Protein AF-A0A7W7CFW8-F1 (afdb_monomer_lite)

Radius of gyration: 29.69 Å; chains: 1; bounding box: 77×36×100 Å

pLDDT: mean 86.63, std 11.28, range [31.75, 98.56]

InterPro domains:
  IPR028946 Bacterial toxin 44 [PF15607] (243-335)
  IPR036689 ESAT-6-like superfamily [SSF140453] (30-119)

Structure (mmCIF, N/CA/C/O backbone):
data_AF-A0A7W7CFW8-F1
#
_entry.id   AF-A0A7W7CFW8-F1
#
loop_
_atom_site.group_PDB
_atom_site.id
_atom_site.type_symbol
_atom_site.label_atom_id
_atom_site.label_alt_id
_atom_site.label_comp_id
_atom_site.label_asym_id
_atom_site.label_entity_id
_atom_site.label_seq_id
_atom_site.pdbx_PDB_ins_code
_atom_site.Cartn_x
_atom_site.Cartn_y
_atom_site.Cartn_z
_atom_site.occupancy
_atom_site.B_iso_or_equiv
_atom_site.auth_seq_id
_atom_site.auth_comp_id
_atom_site.auth_asym_id
_atom_site.auth_atom_id
_atom_site.pdbx_PDB_model_num
ATOM 1 N N . MET A 1 1 ? -17.721 -0.263 -41.343 1.00 34.19 1 MET A N 1
ATOM 2 C CA . MET A 1 1 ? -17.915 -0.588 -39.915 1.00 34.19 1 MET A CA 1
ATOM 3 C C . MET A 1 1 ? -16.966 -1.719 -39.559 1.00 34.19 1 MET A C 1
ATOM 5 O O . MET A 1 1 ? -17.325 -2.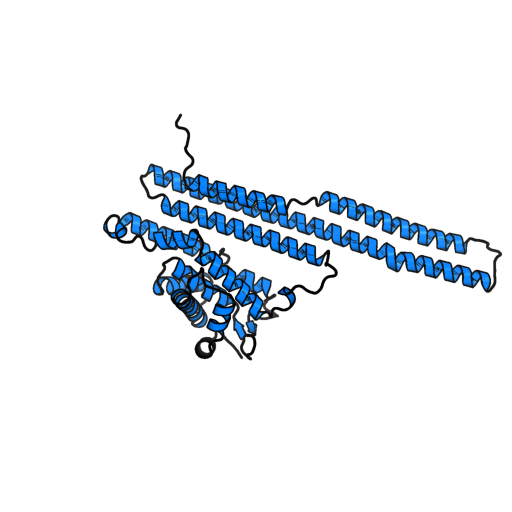880 -39.674 1.00 34.19 1 MET A O 1
ATOM 9 N N . THR A 1 2 ? -15.722 -1.386 -39.234 1.00 31.75 2 THR A N 1
ATOM 10 C CA . THR A 1 2 ? -14.739 -2.338 -38.714 1.00 31.75 2 THR A CA 1
ATOM 11 C C . THR A 1 2 ? -14.944 -2.405 -37.211 1.00 31.75 2 THR A C 1
ATOM 13 O O . THR A 1 2 ? -14.739 -1.421 -36.505 1.00 31.75 2 THR A O 1
ATOM 16 N N . THR A 1 3 ? -15.420 -3.544 -36.728 1.00 35.69 3 THR A N 1
ATOM 17 C CA . THR A 1 3 ? -15.431 -3.899 -35.312 1.00 35.69 3 THR A CA 1
ATOM 18 C C . THR A 1 3 ? -14.016 -3.695 -34.769 1.00 35.69 3 THR A C 1
ATOM 20 O O . THR A 1 3 ? -13.088 -4.384 -35.190 1.00 35.69 3 THR A O 1
ATOM 23 N N . GLN A 1 4 ? -13.833 -2.707 -33.887 1.00 43.72 4 GLN A N 1
ATOM 24 C CA . GLN A 1 4 ? -12.607 -2.527 -33.113 1.00 43.72 4 GLN A CA 1
ATOM 25 C C . GLN A 1 4 ? -12.382 -3.808 -32.303 1.00 43.72 4 GLN A C 1
ATOM 27 O O . GLN A 1 4 ? -12.955 -3.989 -31.231 1.00 43.72 4 GLN A O 1
ATOM 32 N N . LEU A 1 5 ? -11.560 -4.720 -32.818 1.00 47.62 5 LEU A N 1
ATOM 33 C CA . LEU A 1 5 ? -10.843 -5.654 -31.963 1.00 47.62 5 LEU A CA 1
ATOM 34 C C . LEU A 1 5 ? -10.068 -4.784 -30.968 1.00 47.62 5 LEU A C 1
ATOM 36 O O . LEU A 1 5 ? -9.236 -3.972 -31.377 1.00 47.62 5 LEU A O 1
ATOM 40 N N . GLY A 1 6 ? -10.426 -4.868 -29.684 1.00 62.25 6 GLY A N 1
ATOM 41 C CA . GLY A 1 6 ? -9.795 -4.072 -28.634 1.00 62.25 6 GLY A CA 1
ATOM 42 C C . GLY A 1 6 ? -8.281 -4.253 -28.691 1.00 62.25 6 GLY A C 1
ATOM 43 O O . GLY A 1 6 ? -7.794 -5.378 -28.813 1.00 62.25 6 GLY A O 1
ATOM 44 N N . SER A 1 7 ? -7.531 -3.148 -28.650 1.00 82.81 7 SER A N 1
ATOM 45 C CA . SER A 1 7 ? -6.070 -3.223 -28.684 1.00 82.81 7 SER A CA 1
ATOM 46 C C . SER A 1 7 ? -5.556 -4.052 -27.494 1.00 82.81 7 SER A C 1
ATOM 48 O O . SER A 1 7 ? -6.212 -4.089 -26.447 1.00 82.81 7 SER A O 1
ATOM 50 N N . PRO A 1 8 ? -4.367 -4.677 -27.586 1.00 88.94 8 PRO A N 1
ATOM 51 C CA . PRO A 1 8 ? -3.760 -5.372 -26.448 1.00 88.94 8 PRO A CA 1
ATOM 52 C C . PRO A 1 8 ? -3.699 -4.511 -25.172 1.00 88.94 8 PRO A C 1
ATOM 54 O O . PRO A 1 8 ? -3.888 -5.013 -24.067 1.00 88.94 8 PRO A O 1
ATOM 57 N N . VAL A 1 9 ? -3.505 -3.196 -25.325 1.00 90.38 9 VAL A N 1
ATOM 58 C CA . VAL A 1 9 ? -3.541 -2.214 -24.229 1.00 90.38 9 VAL A CA 1
ATOM 59 C C . VAL A 1 9 ? -4.926 -2.149 -23.578 1.00 90.38 9 VAL A C 1
ATOM 61 O O . VAL A 1 9 ? -5.028 -2.195 -22.354 1.00 90.38 9 VAL A O 1
ATOM 64 N N . SER A 1 10 ? -5.991 -2.100 -24.381 1.00 90.88 10 SER A N 1
ATOM 65 C CA . SER A 1 10 ? -7.380 -2.077 -23.901 1.00 90.88 10 SER A CA 1
ATOM 66 C C . SER A 1 10 ? -7.742 -3.348 -23.123 1.00 90.88 10 SER A C 1
ATOM 68 O O . SER A 1 10 ? -8.383 -3.286 -22.069 1.00 90.88 10 SER A O 1
ATOM 70 N N . ALA A 1 11 ? -7.260 -4.509 -23.584 1.00 92.12 11 ALA A N 1
ATOM 71 C CA . ALA A 1 11 ? -7.449 -5.784 -22.894 1.00 92.12 11 ALA A CA 1
ATOM 72 C C . ALA A 1 11 ? -6.773 -5.802 -21.509 1.00 92.12 11 ALA A C 1
ATOM 74 O O . ALA A 1 11 ? -7.406 -6.184 -20.523 1.00 92.12 11 ALA A O 1
ATOM 75 N N . VAL A 1 12 ? -5.523 -5.326 -21.412 1.00 94.06 12 VAL A N 1
ATOM 76 C CA . VAL A 1 12 ? -4.796 -5.201 -20.133 1.00 94.06 12 VAL A CA 1
ATOM 77 C C . VAL A 1 12 ? -5.538 -4.272 -19.171 1.00 94.06 12 VAL A C 1
ATOM 79 O O . VAL A 1 12 ? -5.821 -4.656 -18.034 1.00 94.06 12 VAL A O 1
ATOM 82 N N . LEU A 1 13 ? -5.912 -3.072 -19.627 1.00 95.38 13 LEU A N 1
ATOM 83 C CA . LEU A 1 13 ? -6.631 -2.099 -18.798 1.00 95.38 13 LEU A CA 1
ATOM 84 C C . LEU A 1 13 ? -7.976 -2.653 -18.303 1.00 95.38 13 LEU A C 1
ATOM 86 O O . LEU A 1 13 ? -8.327 -2.473 -17.136 1.00 95.38 13 LEU A O 1
ATOM 90 N N . SER A 1 14 ? -8.695 -3.384 -19.155 1.00 94.56 14 SER A N 1
ATOM 91 C CA . SER A 1 14 ? -9.958 -4.039 -18.799 1.00 94.56 14 SER A CA 1
ATOM 92 C C . SER A 1 14 ? -9.776 -5.126 -17.734 1.00 94.56 14 SER A C 1
ATOM 94 O O . SER A 1 14 ? -10.602 -5.238 -16.824 1.00 94.56 14 SER A O 1
ATOM 96 N N . GLY A 1 15 ? -8.683 -5.893 -17.802 1.00 95.75 15 GLY A N 1
ATOM 97 C CA . GLY A 1 15 ? -8.331 -6.889 -16.788 1.00 95.75 15 GLY A CA 1
ATOM 98 C C . GLY A 1 15 ? -8.120 -6.263 -15.408 1.00 95.75 15 GLY A C 1
ATOM 99 O O . GLY A 1 15 ? -8.726 -6.695 -14.425 1.00 95.75 15 GLY A O 1
ATOM 100 N N . TYR A 1 16 ? -7.343 -5.181 -15.332 1.00 97.31 16 TYR A N 1
ATOM 101 C CA . TYR A 1 16 ? -7.151 -4.445 -14.079 1.00 97.31 16 TYR A CA 1
ATOM 102 C C . TYR A 1 16 ? -8.435 -3.765 -13.592 1.00 97.31 16 TYR A C 1
ATOM 104 O O . TYR A 1 16 ? -8.733 -3.826 -12.401 1.00 97.31 16 TYR A O 1
ATOM 112 N N . ALA A 1 17 ? -9.254 -3.202 -14.486 1.00 96.25 17 ALA A N 1
ATOM 113 C CA . ALA A 1 17 ? -10.564 -2.660 -14.119 1.00 96.25 17 ALA A CA 1
ATOM 114 C C . ALA A 1 17 ? -11.481 -3.734 -13.504 1.00 96.25 17 ALA A C 1
ATOM 116 O O . ALA A 1 17 ? -12.221 -3.467 -12.556 1.00 96.25 17 ALA A O 1
ATOM 117 N N . ALA A 1 18 ? -11.444 -4.967 -14.018 1.00 95.06 18 ALA A N 1
ATOM 118 C CA . ALA A 1 18 ? -12.169 -6.088 -13.427 1.00 95.06 18 ALA A CA 1
ATOM 119 C C . ALA A 1 18 ? -11.636 -6.445 -12.030 1.00 95.06 18 ALA A C 1
ATOM 121 O O . ALA A 1 18 ? -12.435 -6.629 -11.113 1.00 95.06 18 ALA A O 1
ATOM 122 N N . ALA A 1 19 ? -10.313 -6.472 -11.840 1.00 94.12 19 ALA A N 1
ATOM 123 C CA . ALA A 1 19 ? -9.705 -6.712 -10.531 1.00 94.12 19 ALA A CA 1
ATOM 124 C C . ALA A 1 19 ? -10.068 -5.619 -9.508 1.00 94.12 19 ALA A C 1
ATOM 126 O O . ALA A 1 19 ? -10.455 -5.931 -8.384 1.00 94.12 19 ALA A O 1
ATOM 127 N N . LEU A 1 20 ? -10.016 -4.340 -9.894 1.00 95.44 20 LEU A N 1
ATOM 128 C CA . LEU A 1 20 ? -10.388 -3.222 -9.019 1.00 95.44 20 LEU A CA 1
ATOM 129 C C . LEU A 1 20 ? -11.858 -3.279 -8.590 1.00 95.44 20 LEU A C 1
ATOM 131 O O . LEU A 1 20 ? -12.166 -2.985 -7.437 1.00 95.44 20 LEU A O 1
ATOM 135 N N . ARG A 1 21 ? -12.759 -3.738 -9.467 1.00 92.94 21 ARG A N 1
ATOM 136 C CA . ARG A 1 21 ? -14.163 -3.969 -9.098 1.00 92.94 21 ARG A CA 1
ATOM 137 C C . ARG A 1 21 ? -14.313 -5.023 -8.000 1.00 92.94 21 ARG A C 1
ATOM 139 O O . ARG A 1 21 ? -15.158 -4.854 -7.128 1.00 92.94 21 ARG A O 1
ATOM 146 N N . GLN A 1 22 ? -13.476 -6.063 -7.984 1.00 92.12 22 GLN A N 1
ATOM 147 C CA . GLN A 1 22 ? -13.477 -7.042 -6.886 1.00 92.12 22 GLN A CA 1
ATOM 148 C C . GLN A 1 22 ? -13.073 -6.389 -5.557 1.00 92.12 22 GLN A C 1
ATOM 150 O O . GLN A 1 22 ? -13.721 -6.611 -4.537 1.00 92.12 22 GLN A O 1
ATOM 155 N N . PHE A 1 23 ? -12.061 -5.515 -5.565 1.00 90.88 23 PHE A N 1
ATOM 156 C CA . PHE A 1 23 ? -11.685 -4.743 -4.376 1.00 90.88 23 PHE A CA 1
ATOM 157 C C . PHE A 1 23 ? -12.774 -3.761 -3.931 1.00 90.88 23 PHE A C 1
ATOM 159 O O . PHE A 1 23 ? -13.002 -3.623 -2.730 1.00 90.88 23 PHE A O 1
ATOM 166 N N . GLN A 1 24 ? -13.475 -3.116 -4.870 1.00 89.75 24 GLN A N 1
ATOM 167 C CA . GLN A 1 24 ? -14.639 -2.287 -4.548 1.00 89.75 24 GLN A CA 1
ATOM 168 C C . GLN A 1 24 ? -15.676 -3.094 -3.775 1.00 89.75 24 GLN A C 1
ATOM 170 O O . GLN A 1 24 ? -16.050 -2.673 -2.683 1.00 89.75 24 GLN A O 1
ATOM 175 N N . VAL A 1 25 ? -16.065 -4.279 -4.263 1.00 87.31 25 VAL A N 1
ATOM 176 C CA . VAL A 1 25 ? -17.041 -5.152 -3.582 1.00 87.31 25 VAL A CA 1
ATOM 177 C C . VAL A 1 25 ? -16.638 -5.426 -2.129 1.00 87.31 25 VAL A C 1
ATOM 179 O O . VAL A 1 25 ? -17.473 -5.283 -1.238 1.00 87.31 25 VAL A O 1
ATOM 182 N N . VAL A 1 26 ? -15.357 -5.713 -1.866 1.00 81.50 26 VAL A N 1
ATOM 183 C CA . VAL A 1 26 ? -14.841 -5.964 -0.504 1.00 81.50 26 VAL A CA 1
ATOM 184 C C . VAL A 1 26 ? -15.058 -4.772 0.438 1.00 81.50 26 VAL A C 1
ATOM 186 O O . VAL A 1 26 ? -15.336 -4.969 1.619 1.00 81.50 26 VAL A O 1
ATOM 189 N N . VAL A 1 27 ? -14.977 -3.535 -0.063 1.00 86.56 27 VAL A N 1
ATOM 190 C CA . VAL A 1 27 ? -15.170 -2.317 0.747 1.00 86.56 27 VAL A CA 1
ATOM 191 C C . VAL A 1 27 ? -16.609 -1.781 0.714 1.00 86.56 27 VAL A C 1
ATOM 193 O O . VAL A 1 27 ? -16.903 -0.782 1.368 1.00 86.56 27 VAL A O 1
ATOM 196 N N . THR A 1 28 ? -17.531 -2.430 -0.011 1.00 77.75 28 THR A N 1
ATOM 197 C CA . THR A 1 28 ? -18.916 -1.949 -0.218 1.00 77.75 28 THR A CA 1
ATOM 198 C C . THR A 1 28 ? -19.886 -2.385 0.890 1.00 77.75 28 THR A C 1
ATOM 200 O O . THR A 1 28 ? -21.075 -2.545 0.631 1.00 77.75 28 THR A O 1
ATOM 203 N N . GLY A 1 29 ? -19.417 -2.595 2.128 1.00 80.94 29 GLY A N 1
ATOM 204 C CA . GLY A 1 29 ? -20.285 -2.952 3.262 1.00 80.94 29 GLY A CA 1
ATOM 205 C C . GLY A 1 29 ? -21.484 -1.999 3.442 1.00 80.94 29 GLY A C 1
ATOM 206 O O . GLY A 1 29 ? -21.589 -0.973 2.773 1.00 80.94 29 GLY A O 1
ATOM 207 N N . ASN A 1 30 ? -22.406 -2.306 4.360 1.00 89.12 30 ASN A N 1
ATOM 208 C CA . ASN A 1 30 ? -23.619 -1.502 4.563 1.00 89.12 30 ASN A CA 1
ATOM 209 C C . ASN A 1 30 ? -23.492 -0.562 5.786 1.00 89.12 30 ASN A C 1
ATOM 211 O O . ASN A 1 30 ? -23.942 -0.925 6.876 1.00 89.12 30 ASN A O 1
ATOM 215 N N . PRO A 1 31 ? -22.899 0.645 5.649 1.00 92.38 31 PRO A N 1
ATOM 216 C CA . PRO A 1 31 ? -22.747 1.572 6.768 1.00 92.38 31 PRO A CA 1
ATOM 217 C C . PRO A 1 31 ? -24.096 2.033 7.334 1.00 92.38 31 PRO A C 1
ATOM 219 O O . PRO A 1 31 ? -24.194 2.253 8.536 1.00 92.38 31 PRO A O 1
ATOM 222 N N . ALA A 1 32 ? -25.144 2.119 6.507 1.00 92.94 32 ALA A N 1
ATOM 223 C CA . ALA A 1 32 ? -26.475 2.518 6.961 1.00 92.94 32 ALA A CA 1
ATOM 224 C C . ALA A 1 32 ? -27.091 1.479 7.912 1.00 92.94 32 ALA A C 1
ATOM 226 O O . ALA A 1 32 ? -27.689 1.846 8.919 1.00 92.94 32 ALA A O 1
ATOM 227 N N . ALA A 1 33 ? -26.899 0.183 7.642 1.00 93.81 33 ALA A N 1
ATOM 228 C CA . ALA A 1 33 ? -27.334 -0.873 8.556 1.00 93.81 33 ALA A CA 1
ATOM 229 C C . ALA A 1 33 ? -26.591 -0.817 9.902 1.00 93.81 33 ALA A C 1
ATOM 231 O O . ALA A 1 33 ? -27.214 -0.983 10.948 1.00 93.81 33 ALA A O 1
ATOM 232 N N . LEU A 1 34 ? -25.284 -0.526 9.891 1.00 93.44 34 LEU A N 1
ATOM 233 C CA . LEU A 1 34 ? -24.499 -0.356 11.121 1.00 93.44 34 LEU A CA 1
ATOM 234 C C . LEU A 1 34 ? -24.972 0.856 11.940 1.00 93.44 34 LEU A C 1
ATOM 236 O O . LEU A 1 34 ? -25.075 0.770 13.161 1.00 93.44 34 LEU A O 1
ATOM 240 N N . GLU A 1 35 ? -25.293 1.975 11.286 1.00 95.75 35 GLU A N 1
ATOM 241 C CA . GLU A 1 35 ? -25.839 3.167 11.949 1.00 95.75 35 GLU A CA 1
ATOM 242 C C . GLU A 1 35 ? -27.249 2.940 12.508 1.00 95.75 35 GLU A C 1
ATOM 244 O O . GLU A 1 35 ? -27.560 3.397 13.615 1.00 95.75 35 GLU A O 1
ATOM 249 N N . ALA A 1 36 ? -28.096 2.214 11.774 1.00 96.44 36 ALA A N 1
ATOM 250 C CA . ALA A 1 36 ? -29.422 1.824 12.240 1.00 96.44 36 ALA A CA 1
ATOM 251 C C . ALA A 1 36 ? -29.328 0.933 13.488 1.00 96.44 36 ALA A C 1
ATOM 253 O O . ALA A 1 36 ? -30.016 1.185 14.478 1.00 96.44 36 ALA A O 1
ATOM 254 N N . GLU A 1 37 ? -28.423 -0.048 13.483 1.00 96.75 37 GLU A N 1
ATOM 255 C CA . GLU A 1 37 ? -28.206 -0.927 14.632 1.00 96.75 37 GLU A CA 1
ATOM 256 C C . GLU A 1 37 ? -27.618 -0.172 15.831 1.00 96.75 37 GLU A C 1
ATOM 258 O O . GLU A 1 37 ? -28.108 -0.314 16.949 1.00 96.75 37 GLU A O 1
ATOM 263 N N . ALA A 1 38 ? -26.650 0.723 15.613 1.00 96.69 38 ALA A N 1
ATOM 264 C CA . ALA A 1 38 ? -26.142 1.595 16.671 1.00 96.69 38 ALA A CA 1
ATOM 265 C C . ALA A 1 38 ? -27.257 2.446 17.305 1.00 96.69 38 ALA A C 1
ATOM 267 O O . ALA A 1 38 ? -27.322 2.598 18.524 1.00 96.69 38 ALA A O 1
ATOM 268 N N . THR A 1 39 ? -28.170 2.973 16.487 1.00 97.81 39 THR A N 1
ATOM 269 C CA . THR A 1 39 ? -29.325 3.752 16.960 1.00 97.81 39 THR A CA 1
ATOM 270 C C . THR A 1 39 ? -30.282 2.886 17.782 1.00 97.81 39 THR A C 1
ATOM 272 O O . THR A 1 39 ? -30.768 3.322 18.827 1.00 97.81 39 THR A O 1
ATOM 275 N N . ARG A 1 40 ? -30.506 1.633 17.366 1.00 97.94 40 ARG A N 1
ATOM 276 C CA . ARG A 1 40 ? -31.293 0.651 18.123 1.00 97.94 40 ARG A CA 1
ATOM 277 C C . ARG A 1 40 ? -30.676 0.365 19.496 1.00 97.94 40 ARG A C 1
ATOM 279 O O . ARG A 1 40 ? -31.405 0.363 20.488 1.00 97.94 40 ARG A O 1
ATOM 286 N N . LEU A 1 41 ? -29.357 0.159 19.570 1.00 96.25 41 LEU A N 1
ATOM 287 C CA . LEU A 1 41 ? -28.636 -0.089 20.827 1.00 96.25 41 LEU A CA 1
ATOM 288 C C . LEU A 1 41 ? -28.706 1.107 21.783 1.00 96.25 41 LEU A C 1
ATOM 290 O O . LEU A 1 41 ? -28.959 0.918 22.971 1.00 96.25 41 LEU A O 1
ATOM 294 N N . LEU A 1 42 ? -28.570 2.335 21.275 1.00 96.44 42 LEU A N 1
ATOM 295 C CA . LEU A 1 42 ? -28.749 3.544 22.086 1.00 96.44 42 LEU A CA 1
ATOM 296 C C . LEU A 1 42 ? -30.175 3.652 22.638 1.00 96.44 42 LEU A C 1
ATOM 298 O O . LEU A 1 42 ? -30.351 3.923 23.822 1.00 96.44 42 LEU A O 1
ATOM 302 N N . GLY A 1 43 ? -31.188 3.341 21.824 1.00 96.00 43 GLY A N 1
ATOM 303 C CA . GLY A 1 43 ? -32.574 3.293 22.291 1.00 96.00 43 GLY A CA 1
ATOM 304 C C . GLY A 1 43 ? -32.810 2.246 23.388 1.00 96.00 43 GLY A C 1
ATOM 305 O O . GLY A 1 43 ? -33.616 2.471 24.291 1.00 96.00 43 GLY A O 1
ATOM 306 N N . LEU A 1 44 ? -32.105 1.109 23.351 1.00 94.25 44 LEU A N 1
ATOM 307 C CA . LEU A 1 44 ? -32.136 0.120 24.435 1.00 94.25 44 LEU A CA 1
ATOM 308 C C . LEU A 1 44 ? -31.436 0.624 25.702 1.00 94.25 44 LEU A C 1
ATOM 310 O O . LEU A 1 44 ? -31.979 0.449 26.793 1.00 94.25 44 LEU A O 1
ATOM 314 N N . ALA A 1 45 ? -30.276 1.269 25.563 1.00 93.31 45 ALA A N 1
ATOM 315 C CA . ALA A 1 45 ? -29.544 1.871 26.677 1.00 93.31 45 ALA A CA 1
ATOM 316 C C . ALA A 1 45 ? -30.402 2.926 27.401 1.00 93.31 45 ALA A C 1
ATOM 318 O O . ALA A 1 45 ? -30.532 2.896 28.627 1.00 93.31 45 ALA A O 1
ATOM 319 N N . ASP A 1 46 ? -31.078 3.793 26.644 1.00 93.88 46 ASP A N 1
ATOM 320 C CA . ASP A 1 46 ? -31.965 4.816 27.202 1.00 93.88 46 ASP A CA 1
ATOM 321 C C . ASP A 1 46 ? -33.159 4.189 27.941 1.00 93.88 46 ASP A C 1
ATOM 323 O O . ASP A 1 46 ? -33.467 4.591 29.065 1.00 93.88 46 ASP A O 1
ATOM 327 N N . ARG A 1 47 ? -33.782 3.139 27.378 1.00 92.56 47 ARG A N 1
ATOM 328 C CA . ARG A 1 47 ? -34.864 2.393 28.052 1.00 92.56 47 ARG A CA 1
ATOM 329 C C . ARG A 1 47 ? -34.402 1.757 29.362 1.00 92.56 47 ARG A C 1
ATOM 331 O O . ARG A 1 47 ? -35.125 1.843 30.353 1.00 92.56 47 ARG A O 1
ATOM 338 N N . LEU A 1 48 ? -33.218 1.140 29.388 1.00 90.06 48 LEU A N 1
ATOM 339 C CA . LEU A 1 48 ? -32.645 0.569 30.614 1.00 90.06 48 LEU A CA 1
ATOM 340 C C . LEU A 1 48 ? -32.443 1.643 31.682 1.00 90.06 48 LEU A C 1
ATOM 342 O O . LEU A 1 48 ? -32.818 1.438 32.837 1.00 90.06 48 LEU A O 1
ATOM 346 N N . ASN A 1 49 ? -31.920 2.807 31.296 1.00 88.50 49 ASN A N 1
ATOM 347 C CA . ASN A 1 49 ? -31.742 3.918 32.218 1.00 88.50 49 ASN A CA 1
ATOM 348 C C . ASN A 1 49 ? -33.083 4.436 32.772 1.00 88.50 49 ASN A C 1
ATOM 350 O O . ASN A 1 49 ? -33.198 4.680 33.977 1.00 88.50 49 ASN A O 1
ATOM 354 N N . THR A 1 50 ? -34.113 4.556 31.924 1.00 92.00 50 THR A N 1
ATOM 355 C CA . THR A 1 50 ? -35.470 4.935 32.349 1.00 92.00 50 THR A CA 1
ATOM 356 C C . THR A 1 50 ? -36.057 3.922 33.331 1.00 92.00 50 THR A C 1
ATOM 358 O O . THR A 1 50 ? -36.565 4.324 34.376 1.00 92.00 50 THR A O 1
ATOM 361 N N . VAL A 1 51 ? -35.952 2.618 33.053 1.00 90.75 51 VAL A N 1
ATOM 362 C CA . VAL A 1 51 ? -36.448 1.561 33.954 1.00 90.75 51 VAL A CA 1
ATOM 363 C C . VAL A 1 51 ? -35.697 1.577 35.286 1.00 90.75 51 VAL A C 1
ATOM 365 O O . VAL A 1 51 ? -36.324 1.498 36.344 1.00 90.75 51 VAL A O 1
ATOM 368 N N . ALA A 1 52 ? -34.373 1.744 35.261 1.00 89.38 52 ALA A N 1
ATOM 369 C CA . ALA A 1 52 ? -33.553 1.836 36.467 1.00 89.38 52 ALA A CA 1
ATOM 370 C C . ALA A 1 52 ? -33.928 3.054 37.333 1.00 89.38 52 ALA A C 1
ATOM 372 O O . ALA A 1 52 ? -33.966 2.945 38.562 1.00 89.38 52 ALA A O 1
ATOM 373 N N . ALA A 1 53 ? -34.236 4.196 36.706 1.00 89.44 53 ALA A N 1
ATOM 374 C CA . ALA A 1 53 ? -34.690 5.407 37.390 1.00 89.44 53 ALA A CA 1
ATOM 375 C C . ALA A 1 53 ? -36.097 5.239 37.983 1.00 89.44 53 ALA A C 1
ATOM 377 O O . ALA A 1 53 ? -36.301 5.502 39.166 1.00 89.44 53 ALA A O 1
ATOM 378 N N . ALA A 1 54 ? -37.046 4.749 37.180 1.00 91.25 54 ALA A N 1
ATOM 379 C CA . ALA A 1 54 ? -38.435 4.558 37.588 1.00 91.25 54 ALA A CA 1
ATOM 380 C C . ALA A 1 54 ? -38.562 3.536 38.723 1.00 91.25 54 ALA A C 1
ATOM 382 O O . ALA A 1 54 ? -39.336 3.749 39.650 1.00 91.25 54 ALA A O 1
ATOM 383 N N . THR A 1 55 ? -37.767 2.462 38.697 1.00 88.38 55 THR A N 1
ATOM 384 C CA . THR A 1 55 ? -37.741 1.453 39.769 1.00 88.38 55 THR A CA 1
ATOM 385 C C . THR A 1 55 ? -37.253 2.057 41.084 1.00 88.38 55 THR A C 1
ATOM 387 O O . THR A 1 55 ? -37.857 1.828 42.130 1.00 88.38 55 THR A O 1
ATOM 390 N N . LEU A 1 56 ? -36.194 2.872 41.039 1.00 88.69 56 LEU A N 1
ATOM 391 C CA . LEU A 1 56 ? -35.680 3.558 42.223 1.00 88.69 56 LEU A CA 1
ATOM 392 C C . LEU A 1 56 ? -36.685 4.581 42.771 1.00 88.69 56 LEU A C 1
ATOM 394 O O . LEU A 1 56 ? -36.896 4.666 43.980 1.00 88.69 56 LEU A O 1
ATOM 398 N N . GLU A 1 57 ? -37.330 5.347 41.894 1.00 90.00 57 GLU A N 1
ATOM 399 C CA . GLU A 1 57 ? -38.344 6.317 42.299 1.00 90.00 57 GLU A CA 1
ATOM 400 C C . GLU A 1 57 ? -39.597 5.639 42.869 1.00 90.00 57 GLU A C 1
ATOM 402 O O . GLU A 1 57 ? -40.106 6.061 43.908 1.00 90.00 57 GLU A O 1
ATOM 407 N N . ALA A 1 58 ? -40.055 4.551 42.248 1.00 89.19 58 ALA A N 1
ATOM 408 C CA . ALA A 1 58 ? -41.146 3.732 42.759 1.00 89.19 58 ALA A CA 1
ATOM 409 C C . ALA A 1 58 ? -40.799 3.133 44.128 1.00 89.19 58 ALA A C 1
ATOM 411 O O . ALA A 1 58 ? -41.630 3.192 45.025 1.00 89.19 58 ALA A O 1
ATOM 412 N N . ALA A 1 59 ? -39.571 2.643 44.334 1.00 87.25 59 ALA A N 1
ATOM 413 C CA . ALA A 1 59 ? -39.121 2.134 45.630 1.00 87.25 59 ALA A CA 1
ATOM 414 C C . ALA A 1 59 ? -39.105 3.218 46.722 1.00 87.25 59 ALA A C 1
ATOM 416 O O . ALA A 1 59 ? -39.476 2.939 47.857 1.00 87.25 59 ALA A O 1
ATOM 417 N N . ARG A 1 60 ? -38.742 4.462 46.379 1.00 86.25 60 ARG A N 1
ATOM 418 C CA . ARG A 1 60 ? -38.798 5.616 47.299 1.00 86.25 60 ARG A CA 1
ATOM 419 C C . ARG A 1 60 ? -40.227 6.064 47.614 1.00 86.25 60 ARG A C 1
ATOM 421 O O . ARG A 1 60 ? -40.477 6.587 48.696 1.00 86.25 60 ARG A O 1
ATOM 428 N N . LYS A 1 61 ? -41.150 5.891 46.663 1.00 86.19 61 LYS A N 1
ATOM 429 C CA . LYS A 1 61 ? -42.581 6.215 46.805 1.00 86.19 61 LYS A CA 1
ATOM 430 C C . LYS A 1 61 ? -43.396 5.086 47.432 1.00 86.19 61 LYS A C 1
ATOM 432 O O . LYS A 1 61 ? -44.489 5.352 47.931 1.00 86.19 61 LYS A O 1
ATOM 437 N N . ALA A 1 62 ? -42.896 3.850 47.396 1.00 75.12 62 ALA A N 1
ATOM 438 C CA . ALA A 1 62 ? -43.538 2.668 47.949 1.00 75.12 62 ALA A CA 1
ATOM 439 C C . ALA A 1 62 ? -43.610 2.781 49.478 1.00 75.12 62 ALA A C 1
ATOM 441 O O . ALA A 1 62 ? -42.770 2.278 50.216 1.00 75.12 62 ALA A O 1
ATOM 442 N N . ASN A 1 63 ? -44.687 3.434 49.908 1.00 64.44 63 ASN A N 1
ATOM 443 C CA . ASN A 1 63 ? -45.182 3.572 51.266 1.00 64.44 63 ASN A CA 1
ATOM 444 C C . ASN A 1 63 ? -44.465 4.624 52.135 1.00 64.44 63 ASN A C 1
ATOM 446 O O . ASN A 1 63 ? -43.526 4.332 52.872 1.00 64.44 63 ASN A O 1
ATOM 450 N N . SER A 1 64 ? -45.005 5.849 52.143 1.00 62.78 64 SER A N 1
ATOM 451 C CA . SER A 1 64 ? -44.596 6.965 53.019 1.00 62.78 64 SER A CA 1
ATOM 452 C C . SER A 1 64 ? -44.666 6.653 54.529 1.00 62.78 64 SER A C 1
ATOM 454 O O . SER A 1 64 ? -44.119 7.409 55.339 1.00 62.78 64 SER A O 1
ATOM 456 N N . GLY A 1 65 ? -45.308 5.540 54.913 1.00 73.88 65 GLY A N 1
ATOM 457 C CA . GLY A 1 65 ? -45.395 5.031 56.284 1.00 73.88 65 GLY A CA 1
ATOM 458 C C . GLY A 1 65 ? -44.442 3.879 56.636 1.00 73.88 65 GLY A C 1
ATOM 459 O O . GLY A 1 65 ? -44.316 3.562 57.818 1.00 73.88 65 GLY A O 1
ATOM 460 N N . TRP A 1 66 ? -43.751 3.253 55.674 1.00 81.50 66 TRP A N 1
ATOM 461 C CA . TRP A 1 66 ? -42.811 2.165 55.974 1.00 81.50 66 TRP A CA 1
ATOM 462 C C . TRP A 1 66 ? -41.466 2.742 56.429 1.00 81.50 66 TRP A C 1
ATOM 464 O O . TRP A 1 66 ? -40.799 3.468 55.696 1.00 81.50 66 TRP A O 1
ATOM 474 N N . ARG A 1 67 ? -41.073 2.458 57.676 1.00 80.56 67 ARG A N 1
ATOM 475 C CA . ARG A 1 67 ? -39.819 2.939 58.274 1.00 80.56 67 ARG A CA 1
ATOM 476 C C . ARG A 1 67 ? -39.103 1.817 59.019 1.00 80.56 67 ARG A C 1
ATOM 478 O O . ARG A 1 67 ? -39.711 0.820 59.397 1.00 80.56 67 ARG A O 1
ATOM 485 N N . GLY A 1 68 ? -37.806 2.010 59.249 1.00 84.25 68 GLY A N 1
ATOM 486 C CA . GLY A 1 68 ? -36.962 1.104 60.028 1.00 84.25 68 GLY A CA 1
ATOM 487 C C . GLY A 1 68 ? -35.948 0.311 59.191 1.00 84.25 68 GLY A C 1
ATOM 488 O O . GLY A 1 68 ? -35.864 0.494 57.973 1.00 84.25 68 GLY A O 1
ATOM 489 N N . PRO A 1 69 ? -35.159 -0.571 59.832 1.00 87.00 69 PRO A N 1
ATOM 490 C CA . PRO A 1 69 ? -34.014 -1.238 59.204 1.00 87.00 69 PRO A CA 1
ATOM 491 C C . PRO A 1 69 ? -34.357 -2.063 57.954 1.00 87.00 69 PRO A C 1
ATOM 493 O O . PRO A 1 69 ? -33.583 -2.083 57.001 1.00 87.00 69 PRO A O 1
ATOM 496 N N . ALA A 1 70 ? -35.536 -2.695 57.920 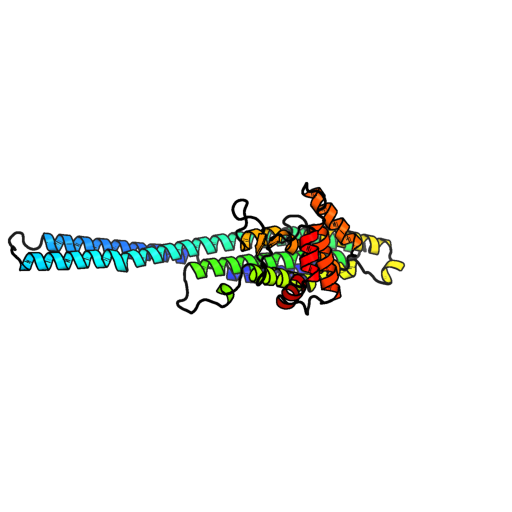1.00 81.12 70 ALA A N 1
ATOM 497 C CA . ALA A 1 70 ? -35.987 -3.484 56.772 1.00 81.12 70 ALA A CA 1
ATOM 498 C C . ALA A 1 70 ? -36.235 -2.622 55.518 1.00 81.12 70 ALA A C 1
ATOM 500 O O . ALA A 1 70 ? -35.839 -3.007 54.419 1.00 81.12 70 ALA A O 1
ATOM 501 N N . TYR A 1 71 ? -36.824 -1.432 55.684 1.00 83.19 71 TYR A N 1
ATOM 502 C CA . TYR A 1 71 ? -37.019 -0.479 54.586 1.00 83.19 71 TYR A CA 1
ATOM 503 C C . TYR A 1 71 ? -35.682 0.057 54.063 1.00 83.19 71 TYR A C 1
ATOM 505 O O . TYR A 1 71 ? -35.458 0.105 52.855 1.00 83.19 71 TYR A O 1
ATOM 513 N N . ALA A 1 72 ? -34.759 0.394 54.971 1.00 85.06 72 ALA A N 1
ATOM 514 C CA . ALA A 1 72 ? -33.419 0.850 54.603 1.00 85.06 72 ALA A CA 1
ATOM 515 C C . ALA A 1 72 ? -32.646 -0.217 53.805 1.00 85.06 72 ALA A C 1
ATOM 517 O O . ALA A 1 72 ? -32.010 0.101 52.801 1.00 85.06 72 ALA A O 1
ATOM 518 N N . ALA A 1 73 ? -32.743 -1.491 54.203 1.00 84.81 73 ALA A N 1
ATOM 519 C CA . ALA A 1 73 ? -32.122 -2.601 53.484 1.00 84.81 73 ALA A CA 1
ATOM 520 C C . ALA A 1 73 ? -32.728 -2.813 52.084 1.00 84.81 73 ALA A C 1
ATOM 522 O O . ALA A 1 73 ? -31.986 -3.035 51.124 1.00 84.81 73 ALA A O 1
ATOM 523 N N . PHE A 1 74 ? -34.056 -2.704 51.955 1.00 86.25 74 PHE A N 1
ATOM 524 C CA . PHE A 1 74 ? -34.750 -2.766 50.666 1.00 86.25 74 PHE A CA 1
ATOM 525 C C . PHE A 1 74 ? -34.312 -1.633 49.726 1.00 86.25 74 PHE A C 1
ATOM 527 O O . PHE A 1 74 ? -33.901 -1.906 48.597 1.00 86.25 74 PHE A O 1
ATOM 534 N N . LEU A 1 75 ? -34.321 -0.379 50.193 1.00 87.81 75 LEU A N 1
ATOM 535 C CA . LEU A 1 75 ? -33.866 0.765 49.395 1.00 87.81 75 LEU A CA 1
ATOM 536 C C . LEU A 1 75 ? -32.411 0.609 48.948 1.00 87.81 75 LEU A C 1
ATOM 538 O O . LEU A 1 75 ? -32.118 0.790 47.768 1.00 87.81 75 LEU A O 1
ATOM 542 N N . ALA A 1 76 ? -31.515 0.203 49.851 1.00 87.44 76 ALA A N 1
ATOM 543 C CA . ALA A 1 76 ? -30.111 -0.020 49.518 1.00 87.44 76 ALA A CA 1
ATOM 544 C C . ALA A 1 76 ? -29.928 -1.115 48.450 1.00 87.44 76 ALA A C 1
ATOM 546 O O . ALA A 1 76 ? -29.036 -1.023 47.606 1.00 87.44 76 ALA A O 1
ATOM 547 N N . LEU A 1 77 ? -30.765 -2.160 48.458 1.00 89.25 77 LEU A N 1
ATOM 548 C CA . LEU A 1 77 ? -30.753 -3.187 47.417 1.00 89.25 77 LEU A CA 1
ATOM 549 C C . LEU A 1 77 ? -31.187 -2.619 46.059 1.00 89.25 77 LEU A C 1
ATOM 551 O O . LEU A 1 77 ? -30.489 -2.846 45.071 1.00 89.25 77 LEU A O 1
ATOM 555 N N . VAL A 1 78 ? -32.290 -1.867 46.012 1.00 88.75 78 VAL A N 1
ATOM 556 C CA . VAL A 1 78 ? -32.795 -1.256 44.770 1.00 88.75 78 VAL A CA 1
ATOM 557 C C . VAL A 1 78 ? -31.808 -0.226 44.215 1.00 88.75 78 VAL A C 1
ATOM 559 O O . VAL A 1 78 ? -31.579 -0.196 43.007 1.00 88.75 78 VAL A O 1
ATOM 562 N N . GLU A 1 79 ? -31.171 0.574 45.072 1.00 88.25 79 GLU A N 1
ATOM 563 C CA . GLU A 1 79 ? -30.123 1.520 44.670 1.00 88.25 79 GLU A CA 1
ATOM 564 C C . GLU A 1 79 ? -28.922 0.803 44.053 1.00 88.25 79 GLU A C 1
ATOM 566 O O . GLU A 1 79 ? -28.508 1.155 42.947 1.00 88.25 79 GLU A O 1
ATOM 571 N N . ARG A 1 80 ? -28.415 -0.257 44.697 1.00 87.38 80 ARG A N 1
ATOM 572 C CA . ARG A 1 80 ? -27.334 -1.077 44.125 1.00 87.38 80 ARG A CA 1
ATOM 573 C C . ARG A 1 80 ? -27.723 -1.685 42.781 1.00 87.38 80 ARG A C 1
ATOM 575 O O . ARG A 1 80 ? -26.904 -1.696 41.868 1.00 87.38 80 ARG A O 1
ATOM 582 N N . TRP A 1 81 ? -28.956 -2.166 42.644 1.00 89.12 81 TRP A N 1
ATOM 583 C CA . TRP A 1 81 ? -29.434 -2.773 41.401 1.00 89.12 81 TRP A CA 1
ATOM 584 C C . TRP A 1 81 ? -29.581 -1.740 40.272 1.00 89.12 81 TRP A C 1
ATOM 586 O O . TRP A 1 81 ? -29.128 -1.975 39.154 1.00 89.12 81 TRP A O 1
ATOM 596 N N . SER A 1 82 ? -30.125 -0.557 40.580 1.00 82.81 82 SER A N 1
ATOM 597 C CA . SER A 1 82 ? -30.227 0.577 39.649 1.00 82.81 82 SER A CA 1
ATOM 598 C C . SER A 1 82 ? -28.846 1.042 39.169 1.00 82.81 82 SER A C 1
ATOM 600 O O . SER A 1 82 ? -28.641 1.272 37.976 1.00 82.81 82 SER A O 1
ATOM 602 N N . VAL A 1 83 ? -27.865 1.107 40.077 1.00 83.25 83 VAL A N 1
ATOM 603 C CA . VAL A 1 83 ? -26.467 1.416 39.742 1.00 83.25 83 VAL A CA 1
ATOM 604 C C . VAL A 1 83 ? -25.842 0.317 38.879 1.00 83.25 83 VAL A C 1
ATOM 606 O O . VAL A 1 83 ? -25.215 0.633 37.871 1.00 83.25 83 VAL A O 1
ATOM 609 N N . ALA A 1 84 ? -26.041 -0.961 39.211 1.00 81.31 84 ALA A N 1
ATOM 610 C CA . ALA A 1 84 ? -25.487 -2.083 38.449 1.00 81.31 84 ALA A CA 1
ATOM 611 C C . ALA A 1 84 ? -26.016 -2.138 37.004 1.00 81.31 84 ALA A C 1
ATOM 613 O O . ALA A 1 84 ? -25.242 -2.360 36.074 1.00 81.31 84 ALA A O 1
ATOM 614 N N . LEU A 1 85 ? -27.311 -1.870 36.796 1.00 80.81 85 LEU A N 1
ATOM 615 C CA . LEU A 1 85 ? -27.902 -1.783 35.455 1.00 80.81 85 LEU A CA 1
ATOM 616 C C . LEU A 1 85 ? -27.311 -0.642 34.615 1.00 80.81 85 LEU A C 1
ATOM 618 O O . LEU A 1 85 ? -27.161 -0.789 33.402 1.00 80.81 85 LEU A O 1
ATOM 622 N N . ARG A 1 86 ? -26.970 0.483 35.253 1.00 80.06 86 ARG A N 1
ATOM 623 C CA . ARG A 1 86 ? -26.354 1.641 34.591 1.00 80.06 86 ARG A CA 1
ATOM 624 C C . ARG A 1 86 ? -24.869 1.438 34.302 1.00 80.06 86 ARG A C 1
ATOM 626 O O . ARG A 1 86 ? -24.404 1.834 33.248 1.00 80.06 86 ARG A O 1
ATOM 633 N N . LEU A 1 87 ? -24.117 0.842 35.225 1.00 78.81 87 LEU A N 1
ATOM 634 C CA . LEU A 1 87 ? -22.666 0.690 35.076 1.00 78.81 87 LEU A CA 1
ATOM 635 C C . LEU A 1 87 ? -22.252 -0.518 34.226 1.00 78.81 87 LEU A C 1
ATOM 637 O O . LEU A 1 87 ? -21.132 -0.532 33.733 1.00 78.81 87 LEU A O 1
ATOM 641 N N . GLY A 1 88 ? -23.114 -1.525 34.059 1.00 82.06 88 GLY A N 1
ATOM 642 C CA . GLY A 1 88 ? -22.812 -2.692 33.224 1.00 82.06 88 GLY A CA 1
ATOM 643 C C . GLY A 1 88 ? -23.524 -2.642 31.868 1.00 82.06 88 GLY A C 1
ATOM 644 O O . GLY A 1 88 ? -22.954 -2.133 30.903 1.00 82.06 88 GLY A O 1
ATOM 645 N N . PRO A 1 89 ? -24.771 -3.142 31.773 1.00 84.69 89 PRO A N 1
ATOM 646 C CA . PRO A 1 89 ? -25.460 -3.312 30.491 1.00 84.69 89 PRO A CA 1
ATOM 647 C C . PRO A 1 89 ? -25.652 -2.024 29.681 1.00 84.69 89 PRO A C 1
ATOM 649 O O . PRO A 1 89 ? -25.512 -2.034 28.461 1.00 84.69 89 PRO A O 1
ATOM 652 N N . GLU A 1 90 ? -25.982 -0.909 30.336 1.00 89.44 90 GLU A N 1
ATOM 653 C CA . GLU A 1 90 ? -26.210 0.371 29.653 1.00 89.44 90 GLU A CA 1
ATOM 654 C C . GLU A 1 90 ? -24.929 0.904 28.995 1.00 89.44 90 GLU A C 1
ATOM 656 O O . GLU A 1 90 ? -24.935 1.209 27.798 1.00 89.44 90 GLU A O 1
ATOM 661 N N . GLN A 1 91 ? -23.817 0.923 29.737 1.00 86.31 91 GLN A N 1
ATOM 662 C CA . GLN A 1 91 ? -22.516 1.332 29.210 1.00 86.31 91 GLN A CA 1
ATOM 663 C C . GLN A 1 91 ? -22.038 0.407 28.093 1.00 86.31 91 GLN A C 1
ATOM 665 O O . GLN A 1 91 ? -21.516 0.886 27.086 1.00 86.31 91 GLN A O 1
ATOM 670 N N . GLU A 1 92 ? -22.241 -0.902 28.233 1.00 87.62 92 GLU A N 1
ATOM 671 C CA . GLU A 1 92 ? -21.858 -1.872 27.211 1.00 87.62 92 GLU A CA 1
ATOM 672 C C . GLU A 1 92 ? -22.613 -1.638 25.894 1.00 87.62 92 GLU A C 1
ATOM 674 O O . GLU A 1 92 ? -21.995 -1.583 24.829 1.00 87.62 92 GLU A O 1
ATOM 679 N N . LEU A 1 93 ? -23.931 -1.411 25.954 1.00 91.19 93 LEU A N 1
ATOM 680 C CA . LEU A 1 93 ? -24.739 -1.094 24.772 1.00 91.19 93 LEU A CA 1
ATOM 681 C C . LEU A 1 93 ? -24.269 0.191 24.082 1.00 91.19 93 LEU A C 1
ATOM 683 O O . LEU A 1 93 ? -24.186 0.228 22.852 1.00 91.19 93 LEU A O 1
ATOM 687 N N . ARG A 1 94 ? -23.927 1.235 24.851 1.00 93.06 94 ARG A N 1
ATOM 688 C CA . ARG A 1 94 ? -23.378 2.479 24.285 1.00 93.06 94 ARG A CA 1
ATOM 689 C C . ARG A 1 94 ? -22.023 2.253 23.620 1.00 93.06 94 ARG A C 1
ATOM 691 O O . ARG A 1 94 ? -21.836 2.672 22.483 1.00 93.06 94 ARG A O 1
ATOM 698 N N . GLN A 1 95 ? -21.114 1.527 24.271 1.00 90.88 95 GLN A N 1
ATOM 699 C CA . GLN A 1 95 ? -19.806 1.199 23.695 1.00 90.88 95 GLN A CA 1
ATOM 700 C C . GLN A 1 95 ? -19.937 0.387 22.401 1.00 90.88 95 GLN A C 1
ATOM 702 O O . GLN A 1 95 ? -19.218 0.640 21.432 1.00 90.88 95 GLN A O 1
ATOM 707 N N . GLN A 1 96 ? -20.861 -0.576 22.351 1.00 92.69 96 GLN A N 1
ATOM 708 C CA . GLN A 1 96 ? -21.143 -1.330 21.129 1.00 92.69 96 GLN A CA 1
ATOM 709 C C . GLN A 1 96 ? -21.702 -0.422 20.021 1.00 92.69 96 GLN A C 1
ATOM 711 O O . GLN A 1 96 ? -21.254 -0.514 18.876 1.00 92.69 96 GLN A O 1
ATOM 716 N N . ALA A 1 97 ? -22.614 0.500 20.349 1.00 94.31 97 ALA A N 1
ATOM 717 C CA . ALA A 1 97 ? -23.133 1.481 19.396 1.00 94.31 97 ALA A CA 1
ATOM 718 C C . ALA A 1 97 ? -22.025 2.381 18.817 1.00 94.31 97 ALA A C 1
ATOM 720 O O . ALA A 1 97 ? -21.987 2.618 17.606 1.00 94.31 97 ALA A O 1
ATOM 721 N N . ASP A 1 98 ? -21.090 2.832 19.653 1.00 94.69 98 ASP A N 1
ATOM 722 C CA . ASP A 1 98 ? -19.954 3.654 19.224 1.00 94.69 98 ASP A CA 1
ATOM 723 C C . ASP A 1 98 ? -18.998 2.882 18.300 1.00 94.69 98 ASP A C 1
ATOM 725 O O . ASP A 1 98 ? -18.542 3.420 17.282 1.00 94.69 98 ASP A O 1
ATOM 729 N N . ARG A 1 99 ? -18.746 1.595 18.583 1.00 93.62 99 ARG A N 1
ATOM 730 C CA . ARG A 1 99 ? -17.957 0.713 17.701 1.00 93.62 99 ARG A CA 1
ATOM 731 C C . ARG A 1 99 ? -18.619 0.541 16.334 1.00 93.62 99 ARG A C 1
ATOM 733 O O . ARG A 1 99 ? -17.944 0.668 15.314 1.00 93.62 99 ARG A O 1
ATOM 740 N N . LEU A 1 100 ? -19.936 0.320 16.289 1.00 94.06 100 LEU A N 1
ATOM 741 C CA . LEU A 1 100 ? -20.691 0.198 15.034 1.00 94.06 100 LEU A CA 1
ATOM 742 C C . LEU A 1 100 ? -20.662 1.494 14.207 1.00 94.06 100 LEU A C 1
ATOM 744 O O . LEU A 1 100 ? -20.431 1.446 12.998 1.00 94.06 100 LEU A O 1
ATOM 748 N N . ARG A 1 101 ? -20.819 2.664 14.842 1.00 96.94 101 ARG A N 1
ATOM 749 C CA . ARG A 1 101 ? -20.696 3.974 14.169 1.00 96.94 101 ARG A CA 1
ATOM 750 C C . ARG A 1 101 ? -19.290 4.222 13.625 1.00 96.94 101 ARG A C 1
ATOM 752 O O . ARG A 1 101 ? -19.128 4.731 12.510 1.00 96.94 101 ARG A O 1
ATOM 759 N N . SER A 1 102 ? -18.273 3.831 14.386 1.00 92.94 102 SER A N 1
ATOM 760 C CA . SER A 1 102 ? -16.873 3.919 13.962 1.00 92.94 102 SER A CA 1
ATOM 761 C C . SER A 1 102 ? -16.607 3.019 12.753 1.00 92.94 102 SER A C 1
ATOM 763 O O . SER A 1 102 ? -16.027 3.469 11.766 1.00 92.94 102 SER A O 1
ATOM 765 N N . ALA A 1 103 ? -17.135 1.793 12.757 1.00 92.50 103 ALA A N 1
ATOM 766 C CA . ALA A 1 103 ? -17.046 0.871 11.627 1.00 92.50 103 ALA A CA 1
ATOM 767 C C . ALA A 1 103 ? -17.766 1.403 10.374 1.00 92.50 103 ALA A C 1
ATOM 769 O O . ALA A 1 103 ? -17.225 1.339 9.270 1.00 92.50 103 ALA A O 1
ATOM 770 N N . ALA A 1 104 ? -18.950 2.007 10.531 1.00 94.81 104 ALA A N 1
ATOM 771 C CA . ALA A 1 104 ? -19.666 2.664 9.435 1.00 94.81 104 ALA A CA 1
ATOM 772 C C . ALA A 1 104 ? -18.861 3.825 8.822 1.00 94.81 104 ALA A C 1
ATOM 774 O O . ALA A 1 104 ? -18.895 4.064 7.612 1.00 94.81 104 ALA A O 1
ATOM 775 N N . THR A 1 105 ? -18.124 4.562 9.653 1.00 95.69 105 THR A N 1
ATOM 776 C CA . THR A 1 105 ? -17.234 5.645 9.215 1.00 95.69 105 THR A CA 1
ATOM 777 C C . THR A 1 105 ? -16.022 5.104 8.455 1.00 95.69 105 THR A C 1
ATOM 779 O O . THR A 1 105 ? -15.727 5.592 7.362 1.00 95.69 105 THR A O 1
ATOM 782 N N . ALA A 1 106 ? -15.379 4.054 8.973 1.00 90.19 106 ALA A N 1
ATOM 783 C CA . ALA A 1 106 ? -14.259 3.378 8.318 1.00 90.19 106 ALA A CA 1
ATOM 784 C C . ALA A 1 106 ? -14.645 2.838 6.929 1.00 90.19 106 ALA A C 1
ATOM 786 O O . ALA A 1 106 ? -13.945 3.089 5.947 1.00 90.19 106 ALA A O 1
ATOM 787 N N . LEU A 1 107 ? -15.812 2.189 6.809 1.00 92.44 107 LEU A N 1
ATOM 788 C CA . LEU A 1 107 ? -16.333 1.694 5.528 1.00 92.44 107 LEU A CA 1
ATOM 789 C C . LEU A 1 107 ? -16.556 2.820 4.512 1.00 92.44 107 LEU A C 1
ATOM 791 O O . LEU A 1 107 ? -16.151 2.696 3.357 1.00 92.44 107 LEU A O 1
ATOM 795 N N . ARG A 1 108 ? -17.157 3.943 4.928 1.00 95.12 108 ARG A N 1
ATOM 796 C CA . ARG A 1 108 ? -17.352 5.107 4.044 1.00 95.12 108 ARG A CA 1
ATOM 797 C C . ARG A 1 108 ? -16.024 5.673 3.554 1.00 95.12 108 ARG A C 1
ATOM 799 O O . ARG A 1 108 ? -15.876 5.928 2.363 1.00 95.12 108 ARG A O 1
ATOM 806 N N . LYS A 1 109 ? -15.051 5.827 4.453 1.00 94.44 109 LYS A N 1
ATOM 807 C CA . LYS A 1 109 ? -13.705 6.302 4.113 1.00 94.44 109 LYS A CA 1
ATOM 808 C C . LYS A 1 109 ? -13.014 5.367 3.116 1.00 94.44 109 LYS A C 1
ATOM 810 O O . LYS A 1 109 ? -12.482 5.843 2.115 1.00 94.44 109 LYS A O 1
ATOM 815 N N . ALA A 1 110 ? -13.060 4.056 3.360 1.00 93.06 110 ALA A N 1
ATOM 816 C CA . ALA A 1 110 ? -12.479 3.050 2.473 1.00 93.06 110 ALA A CA 1
ATOM 817 C C . ALA A 1 110 ? -13.138 3.060 1.086 1.00 93.06 110 ALA A C 1
ATOM 819 O O . ALA A 1 110 ? -12.437 3.042 0.075 1.00 93.06 110 ALA A O 1
ATOM 820 N N . ARG A 1 111 ? -14.471 3.171 1.028 1.00 94.69 111 ARG A N 1
ATOM 821 C CA . ARG A 1 111 ? -15.217 3.294 -0.229 1.00 94.69 111 ARG A CA 1
ATOM 822 C C . ARG A 1 111 ? -14.806 4.537 -1.017 1.00 94.69 111 ARG A C 1
ATOM 824 O O . ARG A 1 111 ? -14.423 4.406 -2.172 1.00 94.69 111 ARG A O 1
ATOM 831 N N . THR A 1 112 ? -14.798 5.715 -0.390 1.00 95.62 112 THR A N 1
ATOM 832 C CA . THR A 1 112 ? -14.370 6.964 -1.046 1.00 95.62 112 THR A CA 1
ATOM 833 C C . THR A 1 112 ? -12.936 6.871 -1.572 1.00 95.62 112 THR A C 1
ATOM 835 O O . THR A 1 112 ? -12.649 7.313 -2.684 1.00 95.62 112 THR A O 1
ATOM 838 N N . ALA A 1 113 ? -12.024 6.277 -0.796 1.00 95.00 113 ALA A N 1
ATOM 839 C CA . ALA A 1 113 ? -10.647 6.069 -1.231 1.00 95.00 113 ALA A CA 1
ATOM 840 C C . ALA A 1 113 ? -10.563 5.119 -2.438 1.00 95.00 113 ALA A C 1
ATOM 842 O O . ALA A 1 113 ? -9.821 5.390 -3.380 1.00 95.00 113 ALA A O 1
ATOM 843 N N . MET A 1 114 ? -11.346 4.037 -2.441 1.00 96.44 114 MET A N 1
ATOM 844 C CA . MET A 1 114 ? -11.384 3.079 -3.545 1.00 96.44 114 MET A CA 1
ATOM 845 C C . MET A 1 114 ? -11.976 3.691 -4.818 1.00 96.44 114 MET A C 1
ATOM 847 O O . MET A 1 114 ? -11.426 3.505 -5.901 1.00 96.44 114 MET A O 1
ATOM 851 N N . ASP A 1 115 ? -13.051 4.469 -4.694 1.00 95.06 115 ASP A N 1
ATOM 852 C CA . ASP A 1 115 ? -13.665 5.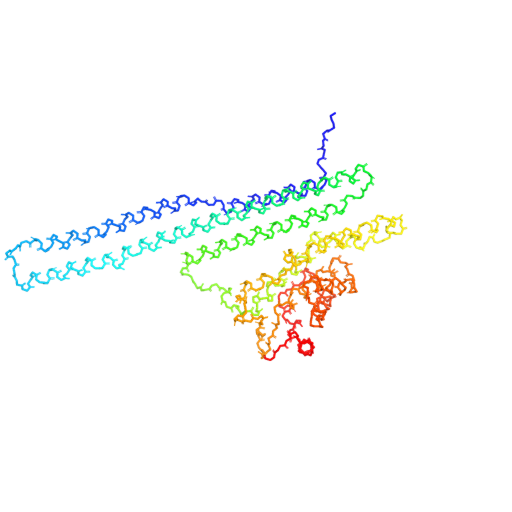166 -5.827 1.00 95.06 115 ASP A CA 1
ATOM 853 C C . ASP A 1 115 ? -12.674 6.143 -6.475 1.00 95.06 115 ASP A C 1
ATOM 855 O O . ASP A 1 115 ? -12.592 6.219 -7.702 1.00 95.06 115 ASP A O 1
ATOM 859 N N . LYS A 1 116 ? -11.837 6.812 -5.668 1.00 96.25 116 LYS A N 1
ATOM 860 C CA . LYS A 1 116 ? -10.733 7.636 -6.177 1.00 96.25 116 LYS A CA 1
ATOM 861 C C . LYS A 1 116 ? -9.701 6.811 -6.952 1.00 96.25 116 LYS A C 1
ATOM 863 O O . LYS A 1 116 ? -9.319 7.213 -8.046 1.00 96.25 116 LYS A O 1
ATOM 868 N N . VAL A 1 117 ? -9.278 5.655 -6.432 1.00 95.88 117 VAL A N 1
ATOM 869 C CA . VAL A 1 117 ? -8.334 4.760 -7.135 1.00 95.88 117 VAL A CA 1
ATOM 870 C C . VAL A 1 117 ? -8.893 4.330 -8.494 1.00 95.88 117 VAL A C 1
ATOM 872 O O . VAL A 1 117 ? -8.179 4.369 -9.496 1.00 95.88 117 VAL A O 1
ATOM 875 N N . VAL A 1 118 ? -10.174 3.959 -8.551 1.00 96.00 118 VAL A N 1
ATOM 876 C CA . VAL A 1 118 ? -10.835 3.550 -9.799 1.00 96.00 118 VAL A CA 1
ATOM 877 C C . VAL A 1 118 ? -10.962 4.714 -10.781 1.00 96.00 118 VAL A C 1
ATOM 879 O O . VAL A 1 118 ? -10.710 4.529 -11.976 1.00 96.00 118 VAL A O 1
ATOM 882 N N . ALA A 1 119 ? -11.308 5.910 -10.302 1.00 95.56 119 ALA A N 1
ATOM 883 C CA . ALA A 1 119 ? -11.387 7.109 -11.131 1.00 95.56 119 ALA A CA 1
ATOM 884 C C . ALA A 1 119 ? -10.018 7.474 -11.731 1.00 95.56 119 ALA A C 1
ATOM 886 O O . ALA A 1 119 ? -9.908 7.610 -12.953 1.00 95.56 119 ALA A O 1
ATOM 887 N N . ASP A 1 120 ? -8.973 7.530 -10.900 1.00 94.38 120 ASP A N 1
ATOM 888 C CA . ASP A 1 120 ? -7.603 7.847 -11.318 1.00 94.38 120 ASP A CA 1
ATOM 889 C C . ASP A 1 120 ? -7.078 6.821 -12.339 1.00 94.38 120 ASP A C 1
ATOM 891 O O . ASP A 1 120 ? -6.479 7.190 -13.356 1.00 94.38 120 ASP A O 1
ATOM 895 N N . PHE A 1 121 ? -7.330 5.525 -12.105 1.00 96.38 121 PHE A N 1
ATOM 896 C CA . PHE A 1 121 ? -6.973 4.452 -13.037 1.00 96.38 121 PHE A CA 1
ATOM 897 C C . PHE A 1 121 ? -7.694 4.609 -14.382 1.00 96.38 121 PHE A C 1
ATOM 899 O O . PHE A 1 121 ? -7.066 4.535 -15.440 1.00 96.38 121 PHE A O 1
ATOM 906 N N . THR A 1 122 ? -8.998 4.887 -14.353 1.00 94.38 122 THR A N 1
ATOM 907 C CA . THR A 1 122 ? -9.820 5.050 -15.560 1.00 94.38 122 THR A CA 1
ATOM 908 C C . THR A 1 122 ? -9.387 6.262 -16.384 1.00 94.38 122 THR A C 1
ATOM 910 O O . THR A 1 122 ? -9.295 6.191 -17.610 1.00 94.38 122 THR A O 1
ATOM 913 N N . GLU A 1 123 ? -9.116 7.398 -15.740 1.00 93.88 123 GLU A N 1
ATOM 914 C CA . GLU A 1 123 ? -8.666 8.610 -16.424 1.00 93.88 123 GLU A CA 1
ATOM 915 C C . GLU A 1 123 ? -7.328 8.393 -17.128 1.00 93.88 123 GLU A C 1
ATOM 917 O O . GLU A 1 123 ? -7.208 8.611 -18.337 1.00 93.88 123 GLU A O 1
ATOM 922 N N . ARG A 1 124 ? -6.333 7.912 -16.385 1.00 92.38 124 ARG A N 1
ATOM 923 C CA . ARG A 1 124 ? -5.002 7.676 -16.937 1.00 92.38 124 ARG A CA 1
ATOM 924 C C . ARG A 1 124 ? -5.029 6.557 -17.991 1.00 92.38 124 ARG A C 1
ATOM 926 O O . ARG A 1 124 ? -4.303 6.646 -18.978 1.00 92.38 124 ARG A O 1
ATOM 933 N N . GLY A 1 125 ? -5.918 5.567 -17.855 1.00 92.88 125 GLY A N 1
ATOM 934 C CA . GLY A 1 125 ? -6.014 4.426 -18.764 1.00 92.88 125 GLY A CA 1
ATOM 935 C C . GLY A 1 125 ? -6.486 4.888 -20.134 1.00 92.88 125 GLY A C 1
ATOM 936 O O . GLY A 1 125 ? -5.883 4.546 -21.149 1.00 92.88 125 GLY A O 1
ATOM 937 N N . ARG A 1 126 ? -7.463 5.805 -20.152 1.00 91.94 126 ARG A N 1
ATOM 938 C CA . ARG A 1 126 ? -7.906 6.498 -21.371 1.00 91.94 126 ARG A CA 1
ATOM 939 C C . ARG A 1 126 ? -6.798 7.322 -22.028 1.00 91.94 126 ARG A C 1
ATOM 941 O O . ARG A 1 126 ? -6.841 7.514 -23.241 1.00 91.94 126 ARG A O 1
ATOM 948 N N . ASN A 1 127 ? -5.844 7.8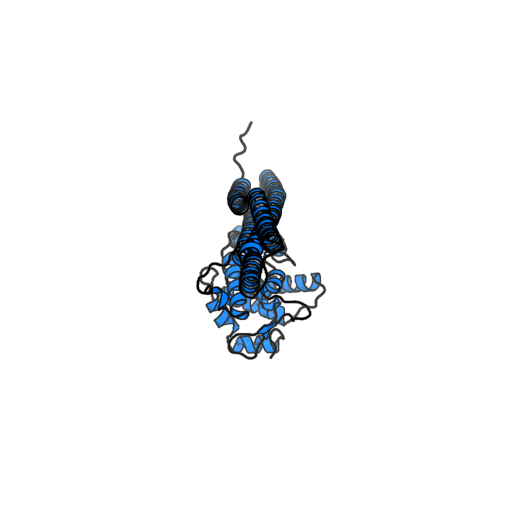61 -21.266 1.00 90.62 127 ASN A N 1
ATOM 949 C CA . ASN A 1 127 ? -4.699 8.577 -21.841 1.00 90.62 127 ASN A CA 1
ATOM 950 C C . ASN A 1 127 ? -3.721 7.598 -22.505 1.00 90.62 127 ASN A C 1
ATOM 952 O O . ASN A 1 127 ? -3.319 7.828 -23.642 1.00 90.62 127 ASN A O 1
ATOM 956 N N . VAL A 1 128 ? -3.386 6.487 -21.839 1.00 90.56 128 VAL A N 1
ATOM 957 C CA . VAL A 1 128 ? -2.501 5.449 -22.402 1.00 90.56 128 VAL A CA 1
ATOM 958 C C . VAL A 1 128 ? -3.110 4.817 -23.651 1.00 90.56 128 VAL A C 1
ATOM 960 O O . VAL A 1 128 ? -2.410 4.638 -24.643 1.00 90.56 128 VAL A O 1
ATOM 963 N N . GLU A 1 129 ? -4.411 4.536 -23.640 1.00 89.44 129 GLU A N 1
ATOM 964 C CA . GLU A 1 129 ? -5.125 3.997 -24.799 1.00 89.44 129 GLU A CA 1
ATOM 965 C C . GLU A 1 129 ? -5.145 4.981 -25.977 1.00 89.44 129 GLU A C 1
ATOM 967 O O . GLU A 1 129 ? -4.875 4.594 -27.111 1.00 89.44 129 GLU A O 1
ATOM 972 N N . ARG A 1 130 ? -5.373 6.278 -25.728 1.00 87.94 130 ARG A N 1
ATOM 973 C CA . ARG A 1 130 ? -5.287 7.302 -26.784 1.00 87.94 130 ARG A CA 1
ATOM 974 C C . ARG A 1 130 ? -3.895 7.371 -27.409 1.00 87.94 130 ARG A C 1
ATOM 976 O O . ARG A 1 130 ? -3.779 7.454 -28.631 1.00 87.94 130 ARG A O 1
ATOM 983 N N . LEU A 1 131 ? -2.848 7.322 -26.587 1.00 86.44 131 LEU A N 1
ATOM 984 C CA . LEU A 1 131 ? -1.473 7.344 -27.080 1.00 86.44 131 LEU A CA 1
ATOM 985 C C . LEU A 1 131 ? -1.116 6.060 -27.843 1.00 86.44 131 LEU A C 1
ATOM 987 O O . LEU A 1 131 ? -0.452 6.144 -28.872 1.00 86.44 131 LEU A O 1
ATOM 991 N N . SER A 1 132 ? -1.593 4.895 -27.393 1.00 86.75 132 SER A N 1
ATOM 992 C CA . SER A 1 132 ? -1.335 3.623 -28.076 1.00 86.75 132 SER A CA 1
ATOM 993 C C . SER A 1 132 ? -2.030 3.538 -29.434 1.00 86.75 132 SER A C 1
ATOM 995 O O . SER A 1 132 ? -1.425 3.076 -30.399 1.00 86.75 132 SER A O 1
ATOM 997 N N . VAL A 1 133 ? -3.264 4.041 -29.541 1.00 84.75 133 VAL A N 1
ATOM 998 C CA . VAL A 1 133 ? -3.988 4.141 -30.817 1.00 84.75 133 VAL A CA 1
ATOM 999 C C . VAL A 1 133 ? -3.277 5.102 -31.768 1.00 84.75 133 VAL A C 1
ATOM 1001 O O . VAL A 1 133 ? -3.099 4.770 -32.937 1.00 84.75 133 VAL A O 1
ATOM 1004 N N . SER A 1 134 ? -2.823 6.259 -31.272 1.00 82.00 134 SER A N 1
ATOM 1005 C CA . SER A 1 134 ? -2.041 7.212 -32.070 1.00 82.00 134 SER A CA 1
ATOM 1006 C C . SER A 1 134 ? -0.763 6.567 -32.621 1.00 82.00 134 SER A C 1
ATOM 1008 O O . SER A 1 134 ? -0.517 6.608 -33.825 1.00 82.00 134 SER A O 1
ATOM 1010 N N . ALA A 1 135 ? 0.005 5.877 -31.773 1.00 80.12 135 ALA A N 1
ATOM 1011 C CA . ALA A 1 135 ? 1.204 5.164 -32.204 1.00 80.12 135 ALA A CA 1
ATOM 1012 C C . ALA A 1 135 ? 0.899 4.095 -33.264 1.00 80.12 135 ALA A C 1
ATOM 1014 O O . ALA A 1 135 ? 1.589 4.041 -34.278 1.00 80.12 135 ALA A O 1
ATOM 1015 N N . ALA A 1 136 ? -0.165 3.305 -33.081 1.00 79.12 136 ALA A N 1
ATOM 1016 C CA . ALA A 1 136 ? -0.563 2.273 -34.037 1.00 79.12 136 ALA A CA 1
ATOM 1017 C C . ALA A 1 136 ? -0.939 2.848 -35.416 1.00 79.12 136 ALA A C 1
ATOM 1019 O O . ALA A 1 136 ? -0.563 2.280 -36.439 1.00 79.12 136 ALA A O 1
ATOM 1020 N N . ILE A 1 137 ? -1.632 3.994 -35.461 1.00 75.06 137 ILE A N 1
ATOM 1021 C CA . ILE A 1 137 ? -1.974 4.689 -36.716 1.00 75.06 137 ILE A CA 1
ATOM 1022 C C . ILE A 1 137 ? -0.711 5.144 -37.459 1.00 75.06 137 ILE A C 1
ATOM 1024 O O . ILE A 1 137 ? -0.665 5.103 -38.687 1.00 75.06 137 ILE A O 1
ATOM 1028 N N . HIS A 1 138 ? 0.325 5.546 -36.725 1.00 74.19 138 HIS A N 1
ATOM 1029 C CA . HIS A 1 138 ? 1.594 6.008 -37.287 1.00 74.19 138 HIS A CA 1
ATOM 1030 C C . HIS A 1 138 ? 2.623 4.885 -37.508 1.00 74.19 138 HIS A C 1
ATOM 1032 O O . HIS A 1 138 ? 3.799 5.179 -37.714 1.00 74.19 138 HIS A O 1
ATOM 1038 N N . GLY A 1 139 ? 2.203 3.612 -37.466 1.00 71.25 139 GLY A N 1
ATOM 1039 C CA . GLY A 1 139 ? 3.085 2.454 -37.660 1.00 71.25 139 GLY A CA 1
ATOM 1040 C C . GLY A 1 139 ? 4.119 2.255 -36.546 1.00 71.25 139 GLY A C 1
ATOM 1041 O O . GLY A 1 139 ? 5.113 1.568 -36.754 1.00 71.25 139 GLY A O 1
ATOM 1042 N N . GLY A 1 140 ? 3.914 2.882 -35.386 1.00 73.06 140 GLY A N 1
ATOM 1043 C CA . GLY A 1 140 ? 4.822 2.838 -34.247 1.00 73.06 140 GLY A CA 1
ATOM 1044 C C . GLY A 1 140 ? 4.641 1.611 -33.352 1.00 73.06 140 GLY A C 1
ATOM 1045 O O . GLY A 1 140 ? 3.608 0.938 -33.355 1.00 73.06 140 GLY A O 1
ATOM 1046 N N . ASP A 1 141 ? 5.658 1.355 -32.532 1.00 80.06 141 ASP A N 1
ATOM 1047 C CA . ASP A 1 141 ? 5.679 0.264 -31.561 1.00 80.06 141 ASP A CA 1
ATOM 1048 C C . ASP A 1 141 ? 4.664 0.484 -30.423 1.00 80.06 141 ASP A C 1
ATOM 1050 O O . ASP A 1 141 ? 4.677 1.503 -29.728 1.00 80.06 141 ASP A O 1
ATOM 1054 N N . TYR A 1 142 ? 3.788 -0.497 -30.194 1.00 82.19 142 TYR A N 1
ATOM 1055 C CA . TYR A 1 142 ? 2.787 -0.446 -29.126 1.00 82.19 142 TYR A CA 1
ATOM 1056 C C . TYR A 1 142 ? 3.296 -0.994 -27.780 1.00 82.19 142 TYR A C 1
ATOM 1058 O O . TYR A 1 142 ? 2.635 -0.811 -26.750 1.00 82.19 142 TYR A O 1
ATOM 1066 N N . ARG A 1 143 ? 4.463 -1.659 -27.752 1.00 87.06 143 ARG A N 1
ATOM 1067 C CA . ARG A 1 143 ? 5.047 -2.270 -26.543 1.00 87.06 143 ARG A CA 1
ATOM 1068 C C . ARG A 1 143 ? 5.225 -1.274 -25.386 1.00 87.06 143 ARG A C 1
ATOM 1070 O O . ARG A 1 143 ? 4.840 -1.641 -24.274 1.00 87.06 143 ARG A O 1
ATOM 1077 N N . PRO A 1 144 ? 5.694 -0.024 -25.581 1.00 87.94 144 PRO A N 1
ATOM 1078 C CA . PRO A 1 144 ? 5.805 0.948 -24.487 1.00 87.94 144 PRO A CA 1
ATOM 1079 C C . PRO A 1 144 ? 4.480 1.221 -23.771 1.00 87.94 144 PRO A C 1
ATOM 1081 O O . PRO A 1 144 ? 4.438 1.349 -22.547 1.00 87.94 144 PRO A O 1
ATOM 1084 N N . TYR A 1 145 ? 3.375 1.256 -24.517 1.00 91.25 145 TYR A N 1
ATOM 1085 C CA . TYR A 1 145 ? 2.050 1.519 -23.956 1.00 91.25 145 TYR A CA 1
ATOM 1086 C C . TYR A 1 145 ? 1.477 0.312 -23.217 1.00 91.25 145 TYR A C 1
ATOM 1088 O O . TYR A 1 145 ? 0.741 0.492 -22.250 1.00 91.25 145 TYR A O 1
ATOM 1096 N N . LEU A 1 146 ? 1.854 -0.910 -23.605 1.00 91.12 146 LEU A N 1
ATOM 1097 C CA . LEU A 1 146 ? 1.564 -2.103 -22.806 1.00 91.12 146 LEU A CA 1
ATOM 1098 C C . LEU A 1 146 ? 2.281 -2.066 -21.455 1.00 91.12 146 LEU A C 1
ATOM 1100 O O . LEU A 1 146 ? 1.667 -2.366 -20.433 1.00 91.12 146 LEU A O 1
ATOM 1104 N N . VAL A 1 147 ? 3.558 -1.670 -21.431 1.00 92.00 147 VAL A N 1
ATOM 1105 C CA . VAL A 1 147 ? 4.311 -1.518 -20.174 1.00 92.00 147 VAL A CA 1
ATOM 1106 C C . VAL A 1 147 ? 3.670 -0.444 -19.294 1.00 92.00 147 VAL A C 1
ATOM 1108 O O . VAL A 1 147 ? 3.455 -0.675 -18.108 1.00 92.00 147 VAL A O 1
ATOM 1111 N N . HIS A 1 148 ? 3.278 0.690 -19.878 1.00 92.88 148 HIS A N 1
ATOM 1112 C CA . HIS A 1 148 ? 2.589 1.755 -19.150 1.00 92.88 148 HIS A CA 1
ATOM 1113 C C . HIS A 1 148 ? 1.224 1.294 -18.600 1.00 92.88 148 HIS A C 1
ATOM 1115 O O . HIS A 1 148 ? 0.903 1.564 -17.444 1.00 92.88 148 HIS A O 1
ATOM 1121 N N . ALA A 1 149 ? 0.436 0.550 -19.381 1.00 93.62 149 ALA A N 1
ATOM 1122 C CA . ALA A 1 149 ? -0.843 0.008 -18.922 1.00 93.62 149 ALA A CA 1
ATOM 1123 C C . ALA A 1 149 ? -0.679 -0.966 -17.742 1.00 93.62 149 ALA A C 1
ATOM 1125 O O . ALA A 1 149 ? -1.438 -0.875 -16.776 1.00 93.62 149 ALA A O 1
ATOM 1126 N N . ASN A 1 150 ? 0.333 -1.841 -17.783 1.00 94.38 150 ASN A N 1
ATOM 1127 C CA . ASN A 1 150 ? 0.671 -2.712 -16.653 1.00 94.38 150 ASN A CA 1
ATOM 1128 C C . ASN A 1 150 ? 1.073 -1.900 -15.417 1.00 94.38 150 ASN A C 1
ATOM 1130 O O . ASN A 1 150 ? 0.511 -2.123 -14.348 1.00 94.38 150 ASN A O 1
ATOM 1134 N N . ALA A 1 151 ? 1.948 -0.901 -15.573 1.00 92.62 151 ALA A N 1
ATOM 1135 C CA . ALA A 1 151 ? 2.395 -0.047 -14.469 1.00 92.62 151 ALA A CA 1
ATOM 1136 C C . ALA A 1 151 ? 1.226 0.621 -13.764 1.00 92.62 151 ALA A C 1
ATOM 1138 O O . ALA A 1 151 ? 1.100 0.580 -12.543 1.00 92.62 151 ALA A O 1
ATOM 1139 N N . MET A 1 152 ? 0.313 1.185 -14.541 1.00 93.62 152 MET A N 1
ATOM 1140 C CA . MET A 1 152 ? -0.889 1.777 -13.993 1.00 93.62 152 MET A CA 1
ATOM 1141 C C . MET A 1 152 ? -1.782 0.780 -13.252 1.00 93.62 152 MET A C 1
ATOM 1143 O O . MET A 1 152 ? -2.306 1.099 -12.184 1.00 93.62 152 MET A O 1
ATOM 1147 N N . GLY A 1 153 ? -1.986 -0.400 -13.835 1.00 94.69 153 GLY A N 1
ATOM 1148 C CA . GLY A 1 153 ? -2.818 -1.442 -13.254 1.00 94.69 153 GLY A CA 1
ATOM 1149 C C . GLY A 1 153 ? -2.259 -1.977 -11.941 1.00 94.69 153 GLY A C 1
ATOM 1150 O O . GLY A 1 153 ? -2.984 -2.071 -10.952 1.00 94.69 153 GLY A O 1
ATOM 1151 N N . GLU A 1 154 ? -0.960 -2.268 -11.904 1.00 94.19 154 GLU A N 1
ATOM 1152 C CA . GLU A 1 154 ? -0.261 -2.756 -10.712 1.00 94.19 154 GLU A CA 1
ATOM 1153 C C . GLU A 1 154 ? -0.278 -1.720 -9.586 1.00 94.19 154 GLU A C 1
ATOM 1155 O O . GLU A 1 154 ? -0.565 -2.071 -8.440 1.00 94.19 154 GLU A O 1
ATOM 1160 N N . VAL A 1 155 ? -0.065 -0.441 -9.912 1.00 92.69 155 VAL A N 1
ATOM 1161 C CA . VAL A 1 155 ? -0.155 0.670 -8.952 1.00 92.69 155 VAL A CA 1
ATOM 1162 C C . VAL A 1 155 ? -1.568 0.803 -8.385 1.00 92.69 155 VAL A C 1
ATOM 1164 O O . VAL A 1 155 ? -1.735 0.953 -7.173 1.00 92.69 155 VAL A O 1
ATOM 1167 N N . ALA A 1 156 ? -2.598 0.708 -9.230 1.00 95.75 156 ALA A N 1
ATOM 1168 C CA . ALA A 1 156 ? -3.984 0.784 -8.779 1.00 95.75 156 ALA A CA 1
ATOM 1169 C C . ALA A 1 156 ? -4.361 -0.409 -7.884 1.00 95.75 156 ALA A C 1
ATOM 1171 O O . ALA A 1 156 ? -4.984 -0.227 -6.838 1.00 95.75 156 ALA A O 1
ATOM 1172 N N . VAL A 1 157 ? -3.945 -1.628 -8.246 1.00 94.81 157 VAL A N 1
ATOM 1173 C CA . VAL A 1 157 ? -4.172 -2.831 -7.429 1.00 94.81 157 VAL A CA 1
ATOM 1174 C C . VAL A 1 157 ? -3.445 -2.740 -6.088 1.00 94.81 157 VAL A C 1
ATOM 1176 O O . VAL A 1 157 ? -4.022 -3.104 -5.063 1.00 94.81 157 VAL A O 1
ATOM 1179 N N . LEU A 1 158 ? -2.210 -2.233 -6.059 1.00 89.19 158 LEU A N 1
ATOM 1180 C CA . LEU A 1 158 ? -1.472 -2.021 -4.814 1.00 89.19 158 LEU A CA 1
ATOM 1181 C C . LEU A 1 158 ? -2.196 -1.020 -3.902 1.00 89.19 158 LEU A C 1
ATOM 1183 O O . LEU A 1 158 ? -2.392 -1.295 -2.717 1.00 89.19 158 LEU A O 1
ATOM 1187 N N . ALA A 1 159 ? -2.662 0.104 -4.452 1.00 91.69 159 ALA A N 1
ATOM 1188 C CA . ALA A 1 159 ? -3.446 1.084 -3.704 1.00 91.69 159 ALA A CA 1
ATOM 1189 C C . ALA A 1 159 ? -4.748 0.476 -3.150 1.00 91.69 159 ALA A C 1
ATOM 1191 O O . ALA A 1 159 ? -5.072 0.658 -1.976 1.00 91.69 159 ALA A O 1
ATOM 1192 N N . ALA A 1 160 ? -5.457 -0.315 -3.960 1.00 93.62 160 ALA A N 1
ATOM 1193 C CA . ALA A 1 160 ? -6.669 -1.014 -3.544 1.00 93.62 160 ALA A CA 1
ATOM 1194 C C . ALA A 1 160 ? -6.411 -2.011 -2.396 1.00 93.62 160 ALA A C 1
ATOM 1196 O O . ALA A 1 160 ? -7.161 -2.043 -1.417 1.00 93.62 160 ALA A O 1
ATOM 1197 N N . ARG A 1 161 ? -5.314 -2.779 -2.464 1.00 90.94 161 ARG A N 1
ATOM 1198 C CA . ARG A 1 161 ? -4.881 -3.685 -1.385 1.00 90.94 161 ARG A CA 1
ATOM 1199 C C . ARG A 1 161 ? -4.585 -2.933 -0.091 1.00 90.94 161 ARG A C 1
ATOM 1201 O O . ARG A 1 161 ? -5.035 -3.373 0.964 1.00 90.94 161 ARG A O 1
ATOM 1208 N N . LYS A 1 162 ? -3.877 -1.799 -0.168 1.00 87.56 162 LYS A N 1
ATOM 1209 C CA . LYS A 1 162 ? -3.582 -0.943 0.995 1.00 87.56 162 LYS A CA 1
ATOM 1210 C C . LYS A 1 162 ? -4.873 -0.464 1.673 1.00 87.56 162 LYS A C 1
ATOM 1212 O O . LYS A 1 162 ? -4.982 -0.556 2.892 1.00 87.56 162 LYS A O 1
ATOM 1217 N N . ILE A 1 163 ? -5.876 -0.045 0.897 1.00 91.25 163 ILE A N 1
ATOM 1218 C CA . ILE A 1 163 ? -7.190 0.368 1.423 1.00 91.25 163 ILE A CA 1
ATOM 1219 C C . ILE A 1 163 ? -7.886 -0.785 2.159 1.00 91.25 163 ILE A C 1
ATOM 1221 O O . ILE A 1 163 ? -8.365 -0.596 3.276 1.00 91.25 163 ILE A O 1
ATOM 1225 N N . VAL A 1 164 ? -7.922 -1.983 1.565 1.00 88.50 164 VAL A N 1
ATOM 1226 C CA . VAL A 1 164 ? -8.541 -3.159 2.202 1.00 88.50 164 VAL A CA 1
ATOM 1227 C C . VAL A 1 164 ? -7.803 -3.562 3.477 1.00 88.50 164 VAL A C 1
ATOM 1229 O O . VAL A 1 164 ? -8.447 -3.844 4.485 1.00 88.50 164 VAL A O 1
ATOM 1232 N N . ALA A 1 165 ? -6.470 -3.554 3.465 1.00 84.31 165 ALA A N 1
ATOM 1233 C CA . ALA A 1 165 ? -5.670 -3.864 4.646 1.00 84.31 165 ALA A CA 1
ATOM 1234 C C . ALA A 1 165 ? -5.912 -2.853 5.778 1.00 84.31 165 ALA A C 1
ATOM 1236 O O . ALA A 1 165 ? -6.116 -3.254 6.924 1.00 84.31 165 ALA A O 1
ATOM 1237 N N . GLN A 1 166 ? -5.957 -1.554 5.459 1.00 86.94 166 GLN A N 1
ATOM 1238 C CA . GLN A 1 166 ? -6.258 -0.509 6.435 1.00 86.94 166 GLN A CA 1
ATOM 1239 C C . GLN A 1 166 ? -7.663 -0.678 7.024 1.00 86.94 166 GLN A C 1
ATOM 1241 O O . GLN A 1 166 ? -7.820 -0.622 8.241 1.00 86.94 166 GLN A O 1
ATOM 1246 N N . LEU A 1 167 ? -8.669 -0.934 6.183 1.00 88.44 167 LEU A N 1
ATOM 1247 C CA . LEU A 1 167 ? -10.026 -1.218 6.648 1.00 88.44 167 LEU A CA 1
ATOM 1248 C C . LEU A 1 167 ? -10.049 -2.441 7.575 1.00 88.44 167 LEU A C 1
ATOM 1250 O O . LEU A 1 167 ? -10.650 -2.383 8.644 1.00 88.44 167 LEU A O 1
ATOM 1254 N N . GLY A 1 168 ? -9.370 -3.529 7.203 1.00 84.50 168 GLY A N 1
ATOM 1255 C CA . GLY A 1 168 ? -9.268 -4.730 8.033 1.00 84.50 168 GLY A CA 1
ATOM 1256 C C . GLY A 1 168 ? -8.637 -4.450 9.401 1.00 84.50 168 GLY A C 1
ATOM 1257 O O . GLY A 1 168 ? -9.150 -4.916 10.420 1.00 84.50 168 GLY A O 1
ATOM 1258 N N . ALA A 1 169 ? -7.570 -3.647 9.446 1.00 81.81 169 ALA A N 1
ATOM 1259 C CA . ALA A 1 169 ? -6.917 -3.251 10.692 1.00 81.81 169 ALA A CA 1
ATOM 1260 C C . ALA A 1 169 ? -7.824 -2.373 11.573 1.00 81.81 169 ALA A C 1
ATOM 1262 O O . ALA A 1 169 ? -7.952 -2.640 12.769 1.00 81.81 169 ALA A O 1
ATOM 1263 N N . GLU A 1 170 ? -8.495 -1.373 10.988 1.00 85.94 170 GLU A N 1
ATOM 1264 C CA . GLU A 1 170 ? -9.450 -0.512 11.701 1.00 85.94 170 GLU A CA 1
ATOM 1265 C C . GLU A 1 170 ? -10.609 -1.345 12.287 1.00 85.94 170 GLU A C 1
ATOM 1267 O O . GLU A 1 170 ? -10.931 -1.215 13.468 1.00 85.94 170 GLU A O 1
ATOM 1272 N N . LEU A 1 171 ? -11.185 -2.271 11.511 1.00 86.06 171 LEU A N 1
ATOM 1273 C CA . LEU A 1 171 ? -12.266 -3.146 11.983 1.00 86.06 171 LEU A CA 1
ATOM 1274 C C . LEU A 1 171 ? -11.807 -4.126 13.070 1.00 86.06 171 LEU A C 1
ATOM 1276 O O . LEU A 1 171 ? -12.533 -4.334 14.040 1.00 86.06 171 LEU A O 1
ATOM 1280 N N . THR A 1 172 ? -10.603 -4.689 12.953 1.00 83.31 172 THR A N 1
ATOM 1281 C CA . THR A 1 172 ? -10.034 -5.580 13.980 1.00 83.31 172 THR A CA 1
ATOM 1282 C C . THR A 1 172 ? -9.823 -4.838 15.300 1.00 83.31 172 THR A C 1
ATOM 1284 O O . THR A 1 172 ? -10.085 -5.396 16.363 1.00 83.31 172 THR A O 1
ATOM 1287 N N . GLY A 1 173 ? -9.403 -3.569 15.250 1.00 80.88 173 GLY A N 1
ATOM 1288 C CA . GLY A 1 173 ? -9.265 -2.734 16.446 1.00 80.88 173 GLY A CA 1
ATOM 1289 C C . GLY A 1 173 ? -10.602 -2.425 17.128 1.00 80.88 173 GLY A C 1
ATOM 1290 O O . GLY A 1 173 ? -10.667 -2.357 18.353 1.00 80.88 173 GLY A O 1
ATOM 1291 N N . LEU A 1 174 ? -11.678 -2.278 16.349 1.00 85.44 174 LEU A N 1
ATOM 1292 C CA . LEU A 1 174 ? -13.030 -2.052 16.873 1.00 85.44 174 LEU A CA 1
ATOM 1293 C C . LEU A 1 174 ? -13.675 -3.330 17.426 1.00 85.44 174 LEU A C 1
ATOM 1295 O O . LEU A 1 174 ? -14.446 -3.261 18.384 1.00 85.44 174 LEU A O 1
ATOM 1299 N N . PHE A 1 175 ? -13.357 -4.486 16.840 1.00 84.31 175 PHE A N 1
ATOM 1300 C CA . PHE A 1 175 ? -13.922 -5.790 17.195 1.00 84.31 175 PHE A CA 1
ATOM 1301 C C . PHE A 1 175 ? -12.812 -6.821 17.449 1.00 84.31 175 PHE A C 1
ATOM 1303 O O . PHE A 1 175 ? -12.658 -7.776 16.676 1.00 84.31 175 PHE A O 1
ATOM 1310 N N . PRO A 1 176 ? -12.024 -6.646 18.527 1.00 70.62 176 PRO A N 1
ATOM 1311 C CA . PRO A 1 176 ? -10.930 -7.552 18.834 1.00 70.62 176 PRO A CA 1
ATOM 1312 C C . PRO A 1 176 ? -11.468 -8.967 19.040 1.00 70.62 176 PRO A C 1
ATOM 1314 O O . PRO A 1 176 ? -12.459 -9.187 19.738 1.00 70.62 176 PRO A O 1
ATOM 1317 N N . HIS A 1 177 ? -10.822 -9.943 18.411 1.00 59.59 177 HIS A N 1
ATOM 1318 C CA . HIS A 1 177 ? -11.096 -11.348 18.681 1.00 59.59 177 HIS A CA 1
ATOM 1319 C C . HIS A 1 177 ? -10.423 -11.715 20.008 1.00 59.59 177 HIS A C 1
ATOM 1321 O O . HIS A 1 177 ? -9.252 -11.396 20.204 1.00 59.59 177 HIS A O 1
ATOM 1327 N N . ASN A 1 178 ? -11.130 -12.412 20.903 1.00 52.56 178 ASN A N 1
ATOM 1328 C CA . ASN A 1 178 ? -10.587 -12.924 22.172 1.00 52.56 178 ASN A CA 1
ATOM 1329 C C . ASN A 1 178 ? -9.644 -14.132 21.950 1.00 52.56 178 ASN A C 1
ATOM 1331 O O . ASN A 1 178 ? -9.791 -15.171 22.589 1.00 52.56 178 ASN A O 1
ATOM 1335 N N . GLY A 1 179 ? -8.718 -14.028 20.995 1.00 52.69 179 GLY A N 1
ATOM 1336 C CA . GLY A 1 179 ? -7.686 -15.019 20.698 1.00 52.69 179 GLY A CA 1
ATOM 1337 C C . GLY A 1 179 ? -6.294 -14.526 21.109 1.00 52.69 179 GLY A C 1
ATOM 1338 O O . GLY A 1 179 ? -6.116 -13.333 21.363 1.00 52.69 179 GLY A O 1
ATOM 1339 N N . PRO A 1 180 ? -5.290 -15.419 21.186 1.00 52.69 180 PRO A N 1
ATOM 1340 C CA . PRO A 1 180 ? -3.911 -15.017 21.445 1.00 52.69 180 PRO A CA 1
ATOM 1341 C C . PRO A 1 180 ? -3.440 -13.994 20.402 1.00 52.69 180 PRO A C 1
ATOM 1343 O O . PRO A 1 180 ? -3.819 -14.066 19.230 1.00 52.69 180 PRO A O 1
ATOM 1346 N N . ALA A 1 181 ? -2.621 -13.034 20.839 1.00 52.47 181 ALA A N 1
ATOM 1347 C CA . ALA A 1 181 ? -2.090 -11.982 19.980 1.00 52.47 181 ALA A CA 1
ATOM 1348 C C . ALA A 1 181 ? -1.431 -12.584 18.723 1.00 52.47 181 ALA A C 1
ATOM 1350 O O . ALA A 1 181 ? -0.655 -13.537 18.810 1.00 52.47 181 ALA A O 1
ATOM 1351 N N . SER A 1 182 ? -1.774 -12.056 17.543 1.00 53.56 182 SER A N 1
ATOM 1352 C CA . SER A 1 182 ? -1.268 -12.579 16.267 1.00 53.56 182 SER A CA 1
ATOM 1353 C C . SER A 1 182 ? 0.264 -12.514 16.200 1.00 53.56 182 SER A C 1
ATOM 1355 O O . SER A 1 182 ? 0.859 -11.575 16.719 1.00 53.56 182 SER A O 1
ATOM 1357 N N . ALA A 1 183 ? 0.915 -13.426 15.473 1.00 53.12 183 ALA A N 1
ATOM 1358 C CA . ALA A 1 183 ? 2.373 -13.412 15.282 1.00 53.12 183 ALA A CA 1
ATOM 1359 C C . ALA A 1 183 ? 2.934 -12.065 14.754 1.00 53.12 183 ALA A C 1
ATOM 1361 O O . ALA A 1 183 ? 4.106 -11.757 14.962 1.00 53.12 183 ALA A O 1
ATOM 1362 N N . ALA A 1 184 ? 2.106 -11.229 14.115 1.00 51.72 184 ALA A N 1
ATOM 1363 C CA . ALA A 1 184 ? 2.481 -9.886 13.671 1.00 51.72 184 ALA A CA 1
ATOM 1364 C C . ALA A 1 184 ? 2.765 -8.905 14.829 1.00 51.72 184 ALA A C 1
ATOM 1366 O O . ALA A 1 184 ? 3.566 -7.989 14.656 1.00 51.72 184 ALA A O 1
ATOM 1367 N N . SER A 1 185 ? 2.180 -9.104 16.019 1.00 53.81 185 SER A N 1
ATOM 1368 C CA . SER A 1 185 ? 2.445 -8.257 17.193 1.00 53.81 185 SER A CA 1
ATOM 1369 C C . SER A 1 185 ? 3.784 -8.557 17.875 1.00 53.81 185 SER A C 1
ATOM 1371 O O . SER A 1 185 ? 4.173 -7.826 18.779 1.00 53.81 185 SER A O 1
ATOM 1373 N N . LEU A 1 186 ? 4.487 -9.617 17.459 1.00 63.53 186 LEU A N 1
ATOM 1374 C CA . LEU A 1 186 ? 5.786 -10.019 18.011 1.00 63.53 186 LEU A CA 1
ATOM 1375 C C . LEU A 1 186 ? 6.982 -9.461 17.223 1.00 63.53 186 LEU A C 1
ATOM 1377 O O . LEU A 1 186 ? 8.118 -9.611 17.664 1.00 63.53 186 LEU A O 1
ATOM 1381 N N . ARG A 1 187 ? 6.755 -8.821 16.066 1.00 81.25 187 ARG A N 1
ATOM 1382 C CA . ARG A 1 187 ? 7.844 -8.294 15.230 1.00 81.25 187 ARG A CA 1
ATOM 1383 C C . ARG A 1 187 ? 8.361 -6.960 15.755 1.00 81.25 187 ARG A C 1
ATOM 1385 O O . ARG A 1 187 ? 7.572 -6.042 16.005 1.00 81.25 187 ARG A O 1
ATOM 1392 N N . THR A 1 188 ? 9.683 -6.818 15.846 1.00 88.62 188 THR A N 1
ATOM 1393 C CA . THR A 1 188 ? 10.316 -5.533 16.187 1.00 88.62 188 THR A CA 1
ATOM 1394 C C . THR A 1 188 ? 10.087 -4.498 15.072 1.00 88.62 188 THR A C 1
ATOM 1396 O O . THR A 1 188 ? 9.750 -4.868 13.940 1.00 88.62 188 THR A O 1
ATOM 1399 N N . PRO A 1 189 ? 10.262 -3.190 15.343 1.00 87.75 189 PRO A N 1
ATOM 1400 C CA . PRO A 1 189 ? 10.170 -2.160 14.311 1.00 87.75 189 PRO A CA 1
ATOM 1401 C C . PRO A 1 189 ? 11.092 -2.429 13.108 1.00 87.75 189 PRO A C 1
ATOM 1403 O O . PRO A 1 189 ? 10.657 -2.283 11.969 1.00 87.75 189 PRO A O 1
ATOM 1406 N N . PHE A 1 190 ? 12.319 -2.897 13.351 1.00 90.56 190 PHE A N 1
ATOM 1407 C CA . PHE A 1 190 ? 13.263 -3.281 12.300 1.00 90.56 190 PHE A CA 1
ATOM 1408 C C . PHE A 1 190 ? 12.729 -4.409 11.423 1.00 90.56 190 PHE A C 1
ATOM 1410 O O . PHE A 1 190 ? 12.747 -4.306 10.200 1.00 90.56 190 PHE A O 1
ATOM 1417 N N . GLN A 1 191 ? 12.194 -5.461 12.041 1.00 91.12 191 GLN A N 1
ATOM 1418 C CA . GLN A 1 191 ? 11.666 -6.620 11.322 1.00 91.12 191 GLN A CA 1
ATOM 1419 C C . GLN A 1 191 ? 10.503 -6.232 10.423 1.00 91.12 191 GLN A C 1
ATOM 1421 O O . GLN A 1 191 ? 10.513 -6.579 9.249 1.00 91.12 191 GLN A O 1
ATOM 1426 N N . ARG A 1 192 ? 9.554 -5.439 10.940 1.00 90.12 192 ARG A N 1
ATOM 1427 C CA . ARG A 1 192 ? 8.426 -4.939 10.140 1.00 90.12 192 ARG A CA 1
ATOM 1428 C C . ARG A 1 192 ? 8.896 -4.139 8.929 1.00 90.12 192 ARG A C 1
ATOM 1430 O O . ARG A 1 192 ? 8.303 -4.249 7.861 1.00 90.12 192 ARG A O 1
ATOM 1437 N N . LEU A 1 193 ? 9.955 -3.352 9.095 1.00 91.88 193 LEU A N 1
ATOM 1438 C CA . LEU A 1 193 ? 10.526 -2.554 8.021 1.00 91.88 193 LEU A CA 1
ATOM 1439 C C . LEU A 1 193 ? 11.196 -3.440 6.960 1.00 91.88 193 LEU A C 1
ATOM 1441 O O . LEU A 1 193 ? 10.881 -3.319 5.776 1.00 91.88 193 LEU A O 1
ATOM 1445 N N . VAL A 1 194 ? 12.041 -4.383 7.380 1.00 94.38 194 VAL A N 1
ATOM 1446 C CA . VAL A 1 194 ? 12.681 -5.359 6.484 1.00 94.38 194 VAL A CA 1
ATOM 1447 C C . VAL A 1 194 ? 11.641 -6.197 5.731 1.00 94.38 194 VAL A C 1
ATOM 1449 O O . VAL A 1 194 ? 11.774 -6.399 4.525 1.00 94.38 194 VAL A O 1
ATOM 1452 N N . ASP A 1 195 ? 10.581 -6.642 6.408 1.00 92.69 195 ASP A N 1
ATOM 1453 C CA . ASP A 1 195 ? 9.483 -7.370 5.770 1.00 92.69 195 ASP A CA 1
ATOM 1454 C C . ASP A 1 195 ? 8.796 -6.521 4.709 1.00 92.69 195 ASP A C 1
ATOM 1456 O O . ASP A 1 195 ? 8.579 -6.975 3.587 1.00 92.69 195 ASP A O 1
ATOM 1460 N N . TYR A 1 196 ? 8.448 -5.285 5.067 1.00 93.38 196 TYR A N 1
ATOM 1461 C CA . TYR A 1 196 ? 7.767 -4.366 4.172 1.00 93.38 196 TYR A CA 1
ATOM 1462 C C . TYR A 1 196 ? 8.598 -4.112 2.914 1.00 93.38 196 TYR A C 1
ATOM 1464 O O . TYR A 1 196 ? 8.129 -4.380 1.809 1.00 93.38 196 TYR A O 1
ATOM 1472 N N . ILE A 1 197 ? 9.848 -3.666 3.068 1.00 95.56 197 ILE A N 1
ATOM 1473 C CA . ILE A 1 197 ? 10.678 -3.321 1.914 1.00 95.56 197 ILE A CA 1
ATOM 1474 C C . ILE A 1 197 ? 11.040 -4.555 1.087 1.00 95.56 197 ILE A C 1
ATOM 1476 O O . ILE A 1 197 ? 11.070 -4.474 -0.136 1.00 95.56 197 ILE A O 1
ATOM 1480 N N . GLY A 1 198 ? 11.245 -5.713 1.722 1.00 95.94 198 GLY A N 1
ATOM 1481 C CA . GLY A 1 198 ? 11.532 -6.953 1.012 1.00 95.94 198 GLY A CA 1
ATOM 1482 C C . GLY A 1 198 ? 10.369 -7.442 0.170 1.00 95.94 198 GLY A C 1
ATOM 1483 O O . GLY A 1 198 ? 10.567 -7.845 -0.978 1.00 95.94 198 GLY A O 1
ATOM 1484 N N . ASN A 1 199 ? 9.152 -7.333 0.699 1.00 93.88 199 ASN A N 1
ATOM 1485 C CA . ASN A 1 199 ? 7.947 -7.632 -0.059 1.00 93.88 199 ASN A CA 1
ATOM 1486 C C . ASN A 1 199 ? 7.772 -6.657 -1.231 1.00 93.88 199 ASN A C 1
ATOM 1488 O O . ASN A 1 199 ? 7.485 -7.107 -2.338 1.00 93.88 199 ASN A O 1
ATOM 1492 N N . GLU A 1 200 ? 8.000 -5.354 -1.032 1.00 95.19 200 GLU A N 1
ATOM 1493 C CA . GLU A 1 200 ? 7.932 -4.358 -2.113 1.00 95.19 200 GLU A CA 1
ATOM 1494 C C . GLU A 1 200 ? 9.011 -4.588 -3.186 1.00 95.19 200 GLU A C 1
ATOM 1496 O O . GLU A 1 200 ? 8.724 -4.499 -4.379 1.00 95.19 200 GLU A O 1
ATOM 1501 N N . MET A 1 201 ? 10.242 -4.934 -2.795 1.00 97.31 201 MET A N 1
ATOM 1502 C CA . MET A 1 201 ? 11.339 -5.249 -3.719 1.00 97.31 201 MET A CA 1
ATOM 1503 C C . MET A 1 201 ? 11.048 -6.510 -4.537 1.00 97.31 201 MET A C 1
ATOM 1505 O O . MET A 1 201 ? 11.225 -6.504 -5.755 1.00 97.31 201 MET A O 1
ATOM 1509 N N . SER A 1 202 ? 10.569 -7.580 -3.892 1.00 95.94 202 SER A N 1
ATOM 1510 C CA . SER A 1 202 ? 10.193 -8.816 -4.585 1.00 95.94 202 SER A CA 1
ATOM 1511 C C . SER A 1 202 ? 8.995 -8.587 -5.511 1.00 95.94 202 SER A C 1
ATOM 1513 O O . SER A 1 202 ? 9.043 -8.947 -6.687 1.00 95.94 202 SER A O 1
ATOM 1515 N N . TYR A 1 203 ? 7.939 -7.925 -5.028 1.00 94.56 203 TYR A N 1
ATOM 1516 C CA . TYR A 1 203 ? 6.737 -7.646 -5.813 1.00 94.56 203 TYR A CA 1
ATOM 1517 C C . TYR A 1 203 ? 7.041 -6.762 -7.029 1.00 94.56 203 TYR A C 1
ATOM 1519 O O . TYR A 1 203 ? 6.754 -7.155 -8.162 1.00 94.56 203 TYR A O 1
ATOM 1527 N N . ASN A 1 204 ? 7.681 -5.606 -6.821 1.00 96.75 204 ASN A N 1
ATOM 1528 C CA . ASN A 1 204 ? 8.006 -4.687 -7.912 1.00 96.75 204 ASN A CA 1
ATOM 1529 C C . ASN A 1 204 ? 9.061 -5.296 -8.842 1.00 96.75 204 ASN A C 1
ATOM 1531 O O . ASN A 1 204 ? 8.914 -5.199 -10.058 1.00 96.75 204 ASN A O 1
ATOM 1535 N N . GLY A 1 205 ? 10.069 -5.999 -8.320 1.00 96.00 205 GLY A N 1
ATOM 1536 C CA . GLY A 1 205 ? 11.097 -6.660 -9.129 1.00 96.00 205 GLY A CA 1
ATOM 1537 C C . GLY A 1 205 ? 10.555 -7.755 -10.059 1.00 96.00 205 GLY A C 1
ATOM 1538 O O . GLY A 1 205 ? 11.068 -7.929 -11.161 1.00 96.00 205 GLY A O 1
ATOM 1539 N N . ARG A 1 206 ? 9.487 -8.459 -9.659 1.00 95.88 206 ARG A N 1
ATOM 1540 C CA . ARG A 1 206 ? 8.827 -9.519 -10.456 1.00 95.88 206 ARG A CA 1
ATOM 1541 C C . ARG A 1 206 ? 7.687 -9.019 -11.344 1.00 95.88 206 ARG A C 1
ATOM 1543 O O . ARG A 1 206 ? 7.055 -9.819 -12.035 1.00 95.88 206 ARG A O 1
ATOM 1550 N N . SER A 1 207 ? 7.374 -7.732 -11.272 1.00 95.06 207 SER A N 1
ATOM 1551 C CA . SER A 1 207 ? 6.200 -7.157 -11.920 1.00 95.06 207 SER A CA 1
ATOM 1552 C C . SER A 1 207 ? 6.297 -7.183 -13.451 1.00 95.06 207 SER A C 1
ATOM 1554 O O . SER A 1 207 ? 7.390 -7.183 -14.033 1.00 95.06 207 SER A O 1
ATOM 1556 N N . GLN A 1 208 ? 5.143 -7.161 -14.127 1.00 94.19 208 GLN A N 1
ATOM 1557 C CA . GLN A 1 208 ? 5.109 -7.044 -15.589 1.00 94.19 208 GLN A CA 1
ATOM 1558 C C . GLN A 1 208 ? 5.662 -5.694 -16.043 1.00 94.19 208 GLN A C 1
ATOM 1560 O O . GLN A 1 208 ? 6.250 -5.595 -17.124 1.00 94.19 208 GLN A O 1
ATOM 1565 N N . THR A 1 209 ? 5.524 -4.670 -15.200 1.00 96.00 209 THR A N 1
ATOM 1566 C CA . THR A 1 209 ? 6.134 -3.356 -15.398 1.00 96.00 209 THR A CA 1
ATOM 1567 C C . THR A 1 209 ? 7.647 -3.442 -15.444 1.00 96.00 209 THR A C 1
ATOM 1569 O O . THR A 1 209 ? 8.240 -3.005 -16.426 1.00 96.00 209 THR A O 1
ATOM 1572 N N . THR A 1 210 ? 8.280 -4.055 -14.444 1.00 97.44 210 THR A N 1
ATOM 1573 C CA . THR A 1 210 ? 9.743 -4.191 -14.385 1.00 97.44 210 THR A CA 1
ATOM 1574 C C . THR A 1 210 ? 10.272 -5.029 -15.539 1.00 97.44 210 THR A C 1
ATOM 1576 O O . THR A 1 210 ? 11.202 -4.607 -16.224 1.00 97.44 210 THR A O 1
ATOM 1579 N N . ALA A 1 211 ? 9.632 -6.162 -15.841 1.00 96.12 211 ALA A N 1
ATOM 1580 C CA . ALA A 1 211 ? 9.995 -6.971 -17.003 1.00 96.12 211 ALA A CA 1
ATOM 1581 C C . ALA A 1 211 ? 9.822 -6.196 -18.326 1.00 96.12 211 ALA A C 1
ATOM 1583 O O . ALA A 1 211 ? 10.607 -6.351 -19.263 1.00 96.12 211 ALA A O 1
ATOM 1584 N N . GLY A 1 212 ? 8.795 -5.351 -18.415 1.00 94.19 212 GLY A N 1
ATOM 1585 C CA . GLY A 1 212 ? 8.553 -4.458 -19.541 1.00 94.19 212 GLY A CA 1
ATOM 1586 C C . GLY A 1 212 ? 9.629 -3.387 -19.697 1.00 94.19 212 GLY A C 1
ATOM 1587 O O . GLY A 1 212 ? 10.190 -3.254 -20.782 1.00 94.19 212 GLY A O 1
ATOM 1588 N N . LEU A 1 213 ? 9.956 -2.676 -18.616 1.00 96.25 213 LEU A N 1
ATOM 1589 C CA . LEU A 1 213 ? 11.044 -1.697 -18.571 1.00 96.25 213 LEU A CA 1
ATOM 1590 C C . LEU A 1 213 ? 12.375 -2.339 -18.968 1.00 96.25 213 LEU A C 1
ATOM 1592 O O . LEU A 1 213 ? 13.087 -1.778 -19.796 1.00 96.25 213 LEU A O 1
ATOM 1596 N N . HIS A 1 214 ? 12.656 -3.549 -18.477 1.00 95.69 214 HIS A N 1
ATOM 1597 C CA . HIS A 1 214 ? 13.856 -4.300 -18.838 1.00 95.69 214 HIS A CA 1
ATOM 1598 C C . HIS A 1 214 ? 13.962 -4.521 -20.345 1.00 95.69 214 HIS A C 1
ATOM 1600 O O . HIS A 1 214 ? 15.010 -4.249 -20.927 1.00 95.69 214 HIS A O 1
ATOM 1606 N N . ARG A 1 215 ? 12.874 -4.958 -20.993 1.00 92.81 215 ARG A N 1
ATOM 1607 C CA . ARG A 1 215 ? 12.838 -5.157 -22.451 1.00 92.81 215 ARG A CA 1
ATOM 1608 C C . ARG A 1 215 ? 13.002 -3.852 -23.227 1.00 92.81 215 ARG A C 1
ATOM 1610 O O . ARG A 1 215 ? 13.672 -3.848 -24.253 1.00 92.81 215 ARG A O 1
ATOM 1617 N N . LEU A 1 216 ? 12.405 -2.758 -22.752 1.00 91.12 216 LEU A N 1
ATOM 1618 C CA . LEU A 1 216 ? 12.549 -1.441 -23.384 1.00 91.12 216 LEU A CA 1
ATOM 1619 C C . LEU A 1 216 ? 13.974 -0.884 -23.240 1.00 91.12 216 LEU A C 1
ATOM 1621 O O . LEU A 1 216 ? 14.470 -0.236 -24.156 1.00 91.12 216 LEU A O 1
ATOM 1625 N N . ASN A 1 217 ? 14.630 -1.152 -22.108 1.00 90.69 217 ASN A N 1
ATOM 1626 C CA . ASN A 1 217 ? 16.013 -0.762 -21.840 1.00 90.69 217 ASN A CA 1
ATOM 1627 C C . ASN A 1 217 ? 17.034 -1.633 -22.583 1.00 90.69 217 ASN A C 1
ATOM 1629 O O . ASN A 1 217 ? 18.110 -1.145 -22.921 1.00 90.69 217 ASN A O 1
ATOM 1633 N N . ASN A 1 218 ? 16.702 -2.904 -22.826 1.00 87.38 218 ASN A N 1
ATOM 1634 C CA . ASN A 1 218 ? 17.597 -3.908 -23.398 1.00 87.38 218 ASN A CA 1
ATOM 1635 C C . ASN A 1 218 ? 16.954 -4.576 -24.630 1.00 87.38 218 ASN A C 1
ATOM 1637 O O . ASN A 1 218 ? 16.609 -5.758 -24.588 1.00 87.38 218 ASN A O 1
ATOM 1641 N N . PRO A 1 219 ? 16.797 -3.845 -25.748 1.00 76.25 219 PRO A N 1
ATOM 1642 C CA . PRO A 1 219 ? 16.152 -4.343 -26.972 1.00 76.25 219 PRO A CA 1
ATOM 1643 C C . PRO A 1 219 ? 16.947 -5.433 -27.722 1.00 76.25 219 PRO A C 1
ATOM 1645 O O . PRO A 1 219 ? 16.471 -5.966 -28.727 1.00 76.25 219 PRO A O 1
ATOM 1648 N N . GLY A 1 220 ? 18.154 -5.780 -27.259 1.00 78.56 220 GLY A N 1
ATOM 1649 C CA . GLY A 1 220 ? 19.016 -6.786 -27.882 1.00 78.56 220 GLY A CA 1
ATOM 1650 C C . GLY A 1 220 ? 19.476 -6.388 -29.289 1.00 78.56 220 GLY A C 1
ATOM 1651 O O . GLY A 1 220 ? 19.634 -5.206 -29.593 1.00 78.56 220 GLY A O 1
ATOM 1652 N N . TRP A 1 221 ? 19.669 -7.378 -30.166 1.00 70.38 221 TRP A N 1
ATOM 1653 C CA . TRP A 1 221 ? 20.124 -7.172 -31.552 1.00 70.38 221 TRP A CA 1
ATOM 1654 C C . TRP A 1 221 ? 19.191 -6.282 -32.391 1.00 70.38 221 TRP A C 1
ATOM 1656 O O . TRP A 1 221 ? 19.646 -5.665 -33.351 1.00 70.38 221 TRP A O 1
ATOM 1666 N N . GLY A 1 222 ? 17.913 -6.159 -32.014 1.00 64.06 222 GLY A N 1
ATOM 1667 C CA . GLY A 1 222 ? 16.948 -5.293 -32.700 1.00 64.06 222 GLY A CA 1
ATOM 1668 C C . GLY A 1 222 ? 17.325 -3.807 -32.677 1.00 64.06 222 GLY A C 1
ATOM 1669 O O . GLY A 1 222 ? 17.015 -3.092 -33.624 1.00 64.06 222 GLY A O 1
ATOM 1670 N N . ALA A 1 223 ? 18.079 -3.345 -31.670 1.00 68.12 223 ALA A N 1
ATOM 1671 C CA . ALA A 1 223 ? 18.539 -1.952 -31.616 1.00 68.12 223 ALA A CA 1
ATOM 1672 C C . ALA A 1 223 ? 19.491 -1.560 -32.752 1.00 68.12 223 ALA A C 1
ATOM 1674 O O . ALA A 1 223 ? 19.562 -0.383 -33.098 1.00 68.12 223 ALA A O 1
ATOM 1675 N N . LEU A 1 224 ? 20.215 -2.524 -33.330 1.00 67.06 224 LEU A N 1
ATOM 1676 C CA . LEU A 1 224 ? 21.102 -2.267 -34.466 1.00 67.06 224 LEU A CA 1
ATOM 1677 C C . LEU A 1 224 ? 20.318 -2.047 -35.764 1.00 67.06 224 LEU A C 1
ATOM 1679 O O . LEU A 1 224 ? 20.796 -1.349 -36.653 1.00 67.06 224 LEU A O 1
ATOM 1683 N N . LEU A 1 225 ? 19.125 -2.636 -35.866 1.00 70.75 225 LEU A N 1
ATOM 1684 C CA . LEU A 1 225 ? 18.266 -2.549 -37.046 1.00 70.75 225 LEU A CA 1
ATOM 1685 C C . LEU A 1 225 ? 17.292 -1.364 -36.955 1.00 70.75 225 LEU A C 1
ATOM 1687 O O . LEU A 1 225 ? 16.968 -0.764 -37.975 1.00 70.75 225 LEU A O 1
ATOM 1691 N N . GLU A 1 226 ? 16.872 -0.993 -35.740 1.00 77.69 226 GLU A N 1
ATOM 1692 C CA . GLU A 1 226 ? 15.861 0.043 -35.481 1.00 77.69 226 GLU A CA 1
ATOM 1693 C C . GLU A 1 226 ? 16.333 1.050 -34.404 1.00 77.69 226 GLU A C 1
ATOM 1695 O O . GLU A 1 226 ? 15.785 1.119 -33.297 1.00 77.69 226 GLU A O 1
ATOM 1700 N N . PRO A 1 227 ? 17.367 1.866 -34.687 1.00 75.12 227 PRO A N 1
ATOM 1701 C CA . PRO A 1 227 ? 17.996 2.726 -33.681 1.00 75.12 227 PRO A CA 1
ATOM 1702 C C . PRO A 1 227 ? 17.063 3.824 -33.146 1.00 75.12 227 PRO A C 1
ATOM 1704 O O . PRO A 1 227 ? 17.129 4.172 -31.965 1.00 75.12 227 PRO A O 1
ATOM 1707 N N . LEU A 1 228 ? 16.168 4.358 -33.986 1.00 77.81 228 LEU A N 1
ATOM 1708 C CA . LEU A 1 228 ? 15.202 5.380 -33.570 1.00 77.81 228 LEU A CA 1
ATOM 1709 C C . LEU A 1 228 ? 14.146 4.815 -32.613 1.00 77.81 228 LEU A C 1
ATOM 1711 O O . LEU A 1 228 ? 13.825 5.464 -31.617 1.00 77.81 228 LEU A O 1
ATOM 1715 N N . ASP A 1 229 ? 13.641 3.609 -32.867 1.00 77.31 229 ASP A N 1
ATOM 1716 C CA . ASP A 1 229 ? 12.659 2.969 -31.988 1.00 77.31 229 ASP A CA 1
ATOM 1717 C C . ASP A 1 229 ? 13.303 2.484 -30.691 1.00 77.31 229 ASP A C 1
ATOM 1719 O O . ASP A 1 229 ? 12.724 2.649 -29.619 1.00 77.31 229 ASP A O 1
ATOM 1723 N N . SER A 1 230 ? 14.552 2.015 -30.746 1.00 80.75 230 SER A N 1
ATOM 1724 C CA . SER A 1 230 ? 15.357 1.747 -29.552 1.00 80.75 230 SER A CA 1
ATOM 1725 C C . SER A 1 230 ? 15.517 2.996 -28.674 1.00 80.75 230 SER A C 1
ATOM 1727 O O . SER A 1 230 ? 15.279 2.944 -27.465 1.00 80.75 230 SER A O 1
ATOM 1729 N N . ALA A 1 231 ? 15.856 4.147 -29.266 1.00 82.12 231 ALA A N 1
ATOM 1730 C CA . ALA A 1 231 ? 15.971 5.406 -28.529 1.00 82.12 231 ALA A CA 1
ATOM 1731 C C . ALA A 1 231 ? 14.628 5.852 -27.922 1.00 82.12 231 ALA A C 1
ATOM 1733 O O . ALA A 1 231 ? 14.582 6.274 -26.764 1.00 82.12 231 ALA A O 1
ATOM 1734 N N . ARG A 1 232 ? 13.520 5.712 -28.663 1.00 82.38 232 ARG A N 1
ATOM 1735 C CA . ARG A 1 232 ? 12.164 5.995 -28.160 1.00 82.38 232 ARG A CA 1
ATOM 1736 C C . ARG A 1 232 ? 11.778 5.065 -27.013 1.00 82.38 232 ARG A C 1
ATOM 1738 O O . ARG A 1 232 ? 11.273 5.539 -25.999 1.00 82.38 232 ARG A O 1
ATOM 1745 N N . ASN A 1 233 ? 12.061 3.771 -27.130 1.00 87.12 233 ASN A N 1
ATOM 1746 C CA . ASN A 1 233 ? 11.800 2.775 -26.093 1.00 87.12 233 ASN A CA 1
ATOM 1747 C C . ASN A 1 233 ? 12.588 3.078 -24.816 1.00 87.12 233 ASN A C 1
ATOM 1749 O O . ASN A 1 233 ? 12.008 3.077 -23.729 1.00 87.12 233 ASN A O 1
ATOM 1753 N N . LYS A 1 234 ? 13.869 3.443 -24.945 1.00 86.75 234 LYS A N 1
ATOM 1754 C CA . LYS A 1 234 ? 14.700 3.890 -23.822 1.00 86.75 234 LYS A CA 1
ATOM 1755 C C . LYS A 1 234 ? 14.141 5.156 -23.165 1.00 86.75 234 LYS A C 1
ATOM 1757 O O . LYS A 1 234 ? 14.034 5.211 -21.942 1.00 86.75 234 LYS A O 1
ATOM 1762 N N . ALA A 1 235 ? 13.721 6.146 -23.955 1.00 85.62 235 ALA A N 1
ATOM 1763 C CA . ALA A 1 235 ? 13.099 7.368 -23.441 1.00 85.62 235 ALA A CA 1
ATOM 1764 C C . ALA A 1 235 ? 11.773 7.082 -22.711 1.00 85.62 235 ALA A C 1
ATOM 1766 O O . ALA A 1 235 ? 11.523 7.636 -21.641 1.00 85.62 235 ALA A O 1
ATOM 1767 N N . HIS A 1 236 ? 10.949 6.174 -23.241 1.00 86.62 236 HIS A N 1
ATOM 1768 C CA . HIS A 1 236 ? 9.729 5.709 -22.582 1.00 86.62 236 HIS A CA 1
ATOM 1769 C C . HIS A 1 236 ? 10.022 4.981 -21.267 1.00 86.62 236 HIS A C 1
ATOM 1771 O O . HIS A 1 236 ? 9.338 5.234 -20.274 1.00 86.62 236 HIS A O 1
ATOM 1777 N N . ALA A 1 237 ? 11.031 4.106 -21.244 1.00 91.56 237 ALA A N 1
ATOM 1778 C CA . ALA A 1 237 ? 11.443 3.397 -20.038 1.00 91.56 237 ALA A CA 1
ATOM 1779 C C . ALA A 1 237 ? 11.911 4.372 -18.954 1.00 91.56 237 ALA A C 1
ATOM 1781 O O . ALA A 1 237 ? 11.441 4.290 -17.821 1.00 91.56 237 ALA A O 1
ATOM 1782 N N . LEU A 1 238 ? 12.770 5.332 -19.314 1.00 90.44 238 LEU A N 1
ATOM 1783 C CA . LEU A 1 238 ? 13.222 6.398 -18.419 1.00 90.44 238 LEU A CA 1
ATOM 1784 C C . LEU A 1 238 ? 12.040 7.210 -17.888 1.00 90.44 238 LEU A C 1
ATOM 1786 O O . LEU A 1 238 ? 11.883 7.327 -16.679 1.00 90.44 238 LEU A O 1
ATOM 1790 N N . GLY A 1 239 ? 11.166 7.710 -18.766 1.00 88.62 239 GLY A N 1
ATOM 1791 C CA . GLY A 1 239 ? 10.019 8.522 -18.359 1.00 88.62 239 GLY A CA 1
ATOM 1792 C C . GLY A 1 239 ? 9.058 7.784 -17.422 1.00 88.62 239 GLY A C 1
ATOM 1793 O O . GLY A 1 239 ? 8.616 8.349 -16.419 1.00 88.62 239 GLY A O 1
ATOM 1794 N N . LEU A 1 240 ? 8.762 6.512 -17.708 1.00 92.50 240 LEU A N 1
ATOM 1795 C CA . LEU A 1 240 ? 7.896 5.697 -16.856 1.00 92.50 240 LEU A CA 1
ATOM 1796 C C . LEU A 1 240 ? 8.567 5.365 -15.517 1.00 92.50 240 LEU A C 1
ATOM 1798 O O . LEU A 1 240 ? 7.925 5.490 -14.476 1.00 92.50 240 LEU A O 1
ATOM 1802 N N . PHE A 1 241 ? 9.849 4.994 -15.526 1.00 94.81 241 PHE A N 1
ATOM 1803 C CA . PHE A 1 241 ? 10.609 4.738 -14.304 1.00 94.81 241 PHE A CA 1
ATOM 1804 C C . PHE A 1 241 ? 10.694 5.990 -13.425 1.00 94.81 241 PHE A C 1
ATOM 1806 O O . PHE A 1 241 ? 10.387 5.919 -12.239 1.00 94.81 241 PHE A O 1
ATOM 1813 N N . THR A 1 242 ? 10.977 7.160 -14.007 1.00 91.88 242 THR A N 1
ATOM 1814 C CA . THR A 1 242 ? 10.938 8.450 -13.304 1.00 91.88 242 THR A CA 1
ATOM 1815 C C . THR A 1 242 ? 9.565 8.715 -12.686 1.00 91.88 242 THR A C 1
ATOM 1817 O O . THR A 1 242 ? 9.488 9.141 -11.538 1.00 91.88 242 THR A O 1
ATOM 1820 N N . TRP A 1 243 ? 8.465 8.441 -13.395 1.00 92.00 243 TRP A N 1
ATOM 1821 C CA . TRP A 1 243 ? 7.123 8.592 -12.825 1.00 92.00 243 TRP A CA 1
ATOM 1822 C C . TRP A 1 243 ? 6.859 7.641 -11.644 1.00 92.00 243 TRP A C 1
ATOM 1824 O O . TRP A 1 243 ? 6.186 8.041 -10.691 1.00 92.00 243 TRP A O 1
ATOM 1834 N N . LEU A 1 244 ? 7.389 6.415 -11.694 1.00 93.62 244 LEU A N 1
ATOM 1835 C CA . LEU A 1 244 ? 7.246 5.422 -10.627 1.00 93.62 244 LEU A CA 1
ATOM 1836 C C . LEU A 1 244 ? 8.002 5.829 -9.356 1.00 93.62 244 LEU A C 1
ATOM 1838 O O . LEU A 1 244 ? 7.459 5.706 -8.260 1.00 93.62 244 LEU A O 1
ATOM 1842 N N . VAL A 1 245 ? 9.225 6.337 -9.508 1.00 93.06 245 VAL A N 1
ATOM 1843 C CA . VAL A 1 245 ? 10.170 6.592 -8.401 1.00 93.06 245 VAL A CA 1
ATOM 1844 C C . VAL A 1 245 ? 10.223 8.046 -7.921 1.00 93.06 245 VAL A C 1
ATOM 1846 O O . VAL A 1 245 ? 10.939 8.345 -6.970 1.00 93.06 245 VAL A O 1
ATOM 1849 N N . ARG A 1 246 ? 9.510 8.973 -8.578 1.00 88.81 246 ARG A N 1
ATOM 1850 C CA . ARG A 1 246 ? 9.451 10.388 -8.159 1.00 88.81 246 ARG A CA 1
ATOM 1851 C C . ARG A 1 246 ? 8.972 10.526 -6.706 1.00 88.81 246 ARG A C 1
ATOM 1853 O O . ARG A 1 246 ? 8.259 9.641 -6.240 1.00 88.81 246 ARG A O 1
ATOM 1860 N N . PRO A 1 247 ? 9.234 11.658 -6.027 1.00 87.31 247 PRO A N 1
ATOM 1861 C CA . PRO A 1 247 ? 8.695 11.911 -4.692 1.00 87.31 247 PRO A CA 1
ATOM 1862 C C . PRO A 1 247 ? 7.175 11.692 -4.610 1.00 87.31 247 PRO A C 1
ATOM 1864 O O . PRO A 1 247 ? 6.412 12.246 -5.409 1.00 87.31 247 PRO A O 1
ATOM 1867 N N . GLY A 1 248 ? 6.736 10.860 -3.662 1.00 85.69 248 GLY A N 1
ATOM 1868 C CA . GLY A 1 248 ? 5.337 10.437 -3.511 1.00 85.69 248 GLY A CA 1
ATOM 1869 C C . GLY A 1 248 ? 4.813 9.539 -4.642 1.00 85.69 248 GLY A C 1
ATOM 1870 O O . GLY A 1 248 ? 3.602 9.355 -4.785 1.00 85.69 248 GLY A O 1
ATOM 1871 N N . GLY A 1 249 ? 5.706 9.035 -5.490 1.00 89.75 249 GLY A N 1
ATOM 1872 C CA . GLY A 1 249 ? 5.425 8.059 -6.528 1.00 89.75 249 GLY A CA 1
ATOM 1873 C C . GLY A 1 249 ? 5.207 6.656 -5.951 1.00 89.75 249 GLY A C 1
ATOM 1874 O O . GLY A 1 249 ? 5.541 6.394 -4.799 1.00 89.75 249 GLY A O 1
ATOM 1875 N N . PRO A 1 250 ? 4.645 5.726 -6.738 1.00 92.06 250 PRO A N 1
ATOM 1876 C CA . PRO A 1 250 ? 4.301 4.390 -6.250 1.00 92.06 250 PRO A CA 1
ATOM 1877 C C . PRO A 1 250 ? 5.475 3.545 -5.737 1.00 92.06 250 PRO A C 1
ATOM 1879 O O . PRO A 1 250 ? 5.247 2.616 -4.966 1.00 92.06 250 PRO A O 1
ATOM 1882 N N . TRP A 1 251 ? 6.697 3.828 -6.193 1.00 94.75 251 TRP A N 1
ATOM 1883 C CA . TRP A 1 251 ? 7.931 3.155 -5.773 1.00 94.75 251 TRP A CA 1
ATOM 1884 C C . TRP A 1 251 ? 8.788 4.026 -4.834 1.00 94.75 251 TRP A C 1
ATOM 1886 O O . TRP A 1 251 ? 9.895 3.636 -4.477 1.00 94.75 251 TRP A O 1
ATOM 1896 N N . ASP A 1 252 ? 8.291 5.196 -4.413 1.00 93.50 252 ASP A N 1
ATOM 1897 C CA . ASP A 1 252 ? 8.901 5.995 -3.346 1.00 93.50 252 ASP A CA 1
ATOM 1898 C C . ASP A 1 252 ? 8.272 5.620 -2.001 1.00 93.50 252 ASP A C 1
ATOM 1900 O O . ASP A 1 252 ? 7.166 6.033 -1.666 1.00 93.50 252 ASP A O 1
ATOM 1904 N N . HIS A 1 253 ? 8.993 4.829 -1.212 1.00 94.06 253 HIS A N 1
ATOM 1905 C CA . HIS A 1 253 ? 8.468 4.231 0.016 1.00 94.06 253 HIS A CA 1
ATOM 1906 C C . HIS A 1 253 ? 8.724 5.071 1.272 1.00 94.06 253 HIS A C 1
ATOM 1908 O O . HIS A 1 253 ? 8.357 4.665 2.379 1.00 94.06 253 HIS A O 1
ATOM 1914 N N . LYS A 1 254 ? 9.348 6.249 1.135 1.00 91.38 254 LYS A N 1
ATOM 1915 C CA . LYS A 1 254 ? 9.686 7.116 2.276 1.00 91.38 254 LYS A CA 1
ATOM 1916 C C . LYS A 1 254 ? 8.438 7.520 3.068 1.00 91.38 254 LYS A C 1
ATOM 1918 O O . LYS A 1 254 ? 8.467 7.554 4.298 1.00 91.38 254 LYS A O 1
ATOM 1923 N N . GLY A 1 255 ? 7.330 7.810 2.382 1.00 90.31 255 GLY A N 1
ATOM 1924 C CA . GLY A 1 255 ? 6.054 8.180 3.003 1.00 90.31 255 GLY A CA 1
ATOM 1925 C C . GLY A 1 255 ? 5.458 7.059 3.856 1.00 90.31 255 GLY A C 1
ATOM 1926 O O . GLY A 1 255 ? 5.181 7.267 5.039 1.00 90.31 255 GLY A O 1
ATOM 1927 N N . GLU A 1 256 ? 5.311 5.871 3.275 1.00 88.88 256 GLU A N 1
ATOM 1928 C CA . GLU A 1 256 ? 4.760 4.692 3.941 1.00 88.88 256 GLU A CA 1
ATOM 1929 C C . GLU A 1 256 ? 5.600 4.252 5.132 1.00 88.88 256 GLU A C 1
ATOM 1931 O O . GLU A 1 256 ? 5.040 3.942 6.182 1.00 88.88 256 GLU A O 1
ATOM 1936 N N . ILE A 1 257 ? 6.930 4.270 5.010 1.00 90.56 257 ILE A N 1
ATOM 1937 C CA . ILE A 1 257 ? 7.818 3.907 6.119 1.00 90.56 257 ILE A CA 1
ATOM 1938 C C . ILE A 1 257 ? 7.618 4.872 7.288 1.00 90.56 257 ILE A C 1
ATOM 1940 O O . ILE A 1 257 ? 7.469 4.423 8.425 1.00 90.56 257 ILE A O 1
ATOM 1944 N N . ARG A 1 258 ? 7.527 6.185 7.028 1.00 89.38 258 ARG A N 1
ATOM 1945 C CA . ARG A 1 258 ? 7.254 7.162 8.094 1.00 89.38 258 ARG A CA 1
ATOM 1946 C C . ARG A 1 258 ? 5.928 6.887 8.792 1.00 89.38 258 ARG A C 1
ATOM 1948 O O . ARG A 1 258 ? 5.873 6.917 10.018 1.00 89.38 258 ARG A O 1
ATOM 1955 N N . GLN A 1 259 ? 4.878 6.588 8.029 1.00 86.25 259 GLN A N 1
ATOM 1956 C CA . GLN A 1 259 ? 3.561 6.289 8.586 1.00 86.25 259 GLN A CA 1
ATOM 1957 C C . GLN A 1 259 ? 3.564 4.991 9.404 1.00 86.25 259 GLN A C 1
ATOM 1959 O O . GLN A 1 259 ? 3.094 4.984 10.538 1.00 86.25 259 GLN A O 1
ATOM 1964 N N . MET A 1 260 ? 4.119 3.910 8.850 1.00 84.38 260 MET A N 1
ATOM 1965 C CA . MET A 1 260 ? 4.194 2.591 9.487 1.00 84.38 260 MET A CA 1
ATOM 1966 C C . MET A 1 260 ? 4.960 2.630 10.813 1.00 84.38 260 MET A C 1
ATOM 1968 O O . MET A 1 260 ? 4.627 1.905 11.750 1.00 84.38 260 MET A O 1
ATOM 1972 N N . MET A 1 261 ? 5.985 3.476 10.889 1.00 83.69 261 MET A N 1
ATOM 1973 C CA . MET A 1 261 ? 6.882 3.565 12.038 1.00 83.69 261 MET A CA 1
ATOM 1974 C C . MET A 1 261 ? 6.518 4.701 13.002 1.00 83.69 261 MET A C 1
ATOM 1976 O O . MET A 1 261 ? 7.205 4.889 14.002 1.00 83.69 261 MET A O 1
ATOM 1980 N N . GLY A 1 262 ? 5.457 5.465 12.715 1.00 83.94 262 GLY A N 1
ATOM 1981 C CA . GLY A 1 262 ? 5.055 6.618 13.522 1.00 83.94 262 GLY A CA 1
ATOM 1982 C C . GLY A 1 262 ? 6.095 7.744 13.552 1.00 83.94 262 GLY A C 1
ATOM 1983 O O . GLY A 1 262 ? 6.129 8.511 14.512 1.00 83.94 262 GLY A O 1
ATOM 1984 N N . MET A 1 263 ? 6.947 7.839 12.527 1.00 84.88 263 MET A N 1
ATOM 1985 C CA . MET A 1 263 ? 8.066 8.781 12.479 1.00 84.88 263 MET A CA 1
ATOM 1986 C C . MET A 1 263 ? 7.598 10.208 12.192 1.00 84.88 263 MET A C 1
ATOM 1988 O O . MET A 1 263 ? 6.897 10.477 11.214 1.00 84.88 263 MET A O 1
ATOM 1992 N N . ASN A 1 264 ? 8.050 11.146 13.015 1.00 85.31 264 ASN A N 1
ATOM 1993 C CA . ASN A 1 264 ? 7.842 12.577 12.867 1.00 85.31 264 ASN A CA 1
ATOM 1994 C C . ASN A 1 264 ? 9.037 13.351 13.457 1.00 85.31 264 ASN A C 1
ATOM 1996 O O . ASN A 1 264 ? 10.008 12.769 13.939 1.00 85.31 264 ASN A O 1
ATOM 2000 N N . ARG A 1 265 ? 8.970 14.688 13.440 1.00 79.31 265 ARG A N 1
ATOM 2001 C CA . ARG A 1 265 ? 10.048 15.544 13.968 1.00 79.31 265 ARG A CA 1
ATOM 2002 C C . ARG A 1 265 ? 10.328 15.337 15.463 1.00 79.31 265 ARG A C 1
ATOM 2004 O O . ARG A 1 265 ? 11.428 15.649 15.895 1.00 79.31 265 ARG A O 1
ATOM 2011 N N . GLN A 1 266 ? 9.357 14.851 16.237 1.00 71.94 266 GLN A N 1
ATOM 2012 C CA . GLN A 1 266 ? 9.509 14.581 17.668 1.00 71.94 266 GLN A CA 1
ATOM 2013 C C . GLN A 1 266 ? 10.091 13.188 17.940 1.00 71.94 266 GLN A C 1
ATOM 2015 O O . GLN A 1 266 ? 10.890 13.038 18.856 1.00 71.94 266 GLN A O 1
ATOM 2020 N N . THR A 1 267 ? 9.712 12.173 17.160 1.00 75.75 267 THR A N 1
ATOM 2021 C CA . THR A 1 267 ? 10.176 10.784 17.348 1.00 75.75 267 THR A CA 1
ATOM 2022 C C . THR A 1 267 ? 11.476 10.474 16.607 1.00 75.75 267 THR A C 1
ATOM 2024 O O . THR A 1 267 ? 12.108 9.459 16.878 1.00 75.75 267 THR A O 1
ATOM 2027 N N . GLY A 1 268 ? 11.857 11.314 15.643 1.00 82.12 268 GLY A N 1
ATOM 2028 C CA . GLY A 1 268 ? 12.992 11.079 14.758 1.00 82.12 268 GLY A CA 1
ATOM 2029 C C . GLY A 1 268 ? 12.668 10.148 13.586 1.00 82.12 268 GLY A C 1
ATOM 2030 O O . GLY A 1 268 ? 11.543 9.672 13.415 1.00 82.12 268 GLY A O 1
ATOM 2031 N N . PHE A 1 269 ? 13.690 9.920 12.760 1.00 85.81 269 PHE A N 1
ATOM 2032 C CA . PHE A 1 269 ? 13.617 9.204 11.481 1.00 85.81 269 PHE A CA 1
ATOM 2033 C C . PHE A 1 269 ? 14.574 8.002 11.424 1.00 85.81 269 PHE A C 1
ATOM 2035 O O . PHE A 1 269 ? 15.087 7.647 10.360 1.00 85.81 269 PHE A O 1
ATOM 2042 N N . LEU A 1 270 ? 14.843 7.412 12.589 1.00 86.81 270 LEU A N 1
ATOM 2043 C CA . LEU A 1 270 ? 15.797 6.328 12.795 1.00 86.81 270 LEU A CA 1
ATOM 2044 C C . LEU A 1 270 ? 15.068 5.062 13.258 1.00 86.81 270 LEU A C 1
ATOM 2046 O O . LEU A 1 270 ? 14.054 5.133 13.950 1.00 86.81 270 LEU A O 1
ATOM 2050 N N . THR A 1 271 ? 15.577 3.899 12.860 1.00 87.88 271 THR A N 1
ATOM 2051 C CA . THR A 1 271 ? 15.090 2.587 13.309 1.00 87.88 271 THR A CA 1
ATOM 2052 C C . THR A 1 271 ? 16.247 1.797 13.898 1.00 87.88 271 THR A C 1
ATOM 2054 O O . THR A 1 271 ? 17.219 1.538 13.192 1.00 87.88 271 THR A O 1
ATOM 2057 N N . ALA A 1 272 ? 16.139 1.401 15.168 1.00 88.12 272 ALA A N 1
ATOM 2058 C CA . ALA A 1 272 ? 17.126 0.542 15.821 1.00 88.12 272 ALA A CA 1
ATOM 2059 C C . ALA A 1 272 ? 17.240 -0.807 15.103 1.00 88.12 272 ALA A C 1
ATOM 2061 O O . ALA A 1 272 ? 16.223 -1.401 14.757 1.00 88.12 272 ALA A O 1
ATOM 2062 N N . VAL A 1 273 ? 18.465 -1.280 14.890 1.00 87.94 273 VAL A N 1
ATOM 2063 C CA . VAL A 1 273 ? 18.771 -2.553 14.234 1.00 87.94 273 VAL A CA 1
ATOM 2064 C C . VAL A 1 273 ? 18.859 -3.652 15.288 1.00 87.94 273 VAL A C 1
ATOM 2066 O O . VAL A 1 273 ? 19.667 -3.566 16.216 1.00 87.94 273 VAL A O 1
ATOM 2069 N N . ASP A 1 274 ? 18.037 -4.691 15.129 1.00 86.56 274 ASP A N 1
ATOM 2070 C CA . ASP A 1 274 ? 17.953 -5.815 16.068 1.00 86.56 274 ASP A CA 1
ATOM 2071 C C . ASP A 1 274 ? 19.337 -6.400 16.393 1.00 86.56 274 ASP A C 1
ATOM 2073 O O . ASP A 1 274 ? 20.129 -6.693 15.498 1.00 86.56 274 ASP A O 1
ATOM 2077 N N . GLY A 1 275 ? 19.608 -6.619 17.683 1.00 81.56 275 GLY A N 1
ATOM 2078 C CA . GLY A 1 275 ? 20.854 -7.242 18.141 1.00 81.56 275 GLY A CA 1
ATOM 2079 C C . GLY A 1 275 ? 22.088 -6.336 18.073 1.00 81.56 275 GLY A C 1
ATOM 2080 O O . GLY A 1 275 ? 23.197 -6.814 18.299 1.00 81.56 275 GLY A O 1
ATOM 2081 N N . THR A 1 276 ? 21.916 -5.043 17.791 1.00 83.62 276 THR A N 1
ATOM 2082 C CA . THR A 1 276 ? 23.004 -4.057 17.743 1.00 83.62 276 THR A CA 1
ATOM 2083 C C . THR A 1 276 ? 22.631 -2.792 18.521 1.00 83.62 276 THR A C 1
ATOM 2085 O O . THR A 1 276 ? 21.475 -2.592 18.888 1.00 83.62 276 THR A O 1
ATOM 2088 N N . ASN A 1 277 ? 23.603 -1.911 18.749 1.00 84.31 277 ASN A N 1
ATOM 2089 C CA . ASN A 1 277 ? 23.372 -0.550 19.236 1.00 84.31 277 ASN A CA 1
ATOM 2090 C C . ASN A 1 277 ? 23.221 0.464 18.089 1.00 84.31 277 ASN A C 1
ATOM 2092 O O . ASN A 1 277 ? 23.425 1.647 18.300 1.00 84.31 277 ASN A O 1
ATOM 2096 N N . LEU A 1 278 ? 22.952 0.014 16.866 1.00 86.75 278 LEU A N 1
ATOM 2097 C CA . LEU A 1 278 ? 22.958 0.866 15.683 1.00 86.75 278 LEU A CA 1
ATOM 2098 C C . LEU A 1 278 ? 21.535 1.220 15.257 1.00 86.75 278 LEU A C 1
ATOM 2100 O O . LEU A 1 278 ? 20.599 0.446 15.464 1.00 86.75 278 LEU A O 1
ATOM 2104 N N . GLN A 1 279 ? 21.369 2.375 14.619 1.00 88.38 279 GLN A N 1
ATOM 2105 C CA . GLN A 1 279 ? 20.092 2.826 14.073 1.00 88.38 279 GLN A CA 1
ATOM 2106 C C . GLN A 1 279 ? 20.241 3.232 12.608 1.00 88.38 279 GLN A C 1
ATOM 2108 O O . GLN A 1 279 ? 21.170 3.956 12.271 1.00 88.38 279 GLN A O 1
ATOM 2113 N N . ILE A 1 280 ? 19.324 2.792 11.744 1.00 88.62 280 ILE A N 1
ATOM 2114 C CA . ILE A 1 280 ? 19.312 3.087 10.300 1.00 88.62 280 ILE A CA 1
ATOM 2115 C C . ILE A 1 280 ? 18.297 4.195 9.996 1.00 88.62 280 ILE A C 1
ATOM 2117 O O . ILE A 1 280 ? 17.165 4.159 10.492 1.00 88.62 280 ILE A O 1
ATOM 2121 N N . ARG A 1 281 ? 18.674 5.159 9.147 1.00 88.81 281 ARG A N 1
ATOM 2122 C CA . ARG A 1 281 ? 17.756 6.192 8.638 1.00 88.81 281 ARG A CA 1
ATOM 2123 C C . ARG A 1 281 ? 16.630 5.607 7.783 1.00 88.81 281 ARG A C 1
ATOM 2125 O O . ARG A 1 281 ? 16.814 4.656 7.038 1.00 88.81 281 ARG A O 1
ATOM 2132 N N . HIS A 1 282 ? 15.444 6.200 7.861 1.00 87.12 282 HIS A N 1
ATOM 2133 C CA . HIS A 1 282 ? 14.265 5.697 7.147 1.00 87.12 282 HIS A CA 1
ATOM 2134 C C . HIS A 1 282 ? 14.354 5.750 5.606 1.00 87.12 282 HIS A C 1
ATOM 2136 O O . HIS A 1 282 ? 13.721 4.942 4.929 1.00 87.12 282 HIS A O 1
ATOM 2142 N N . ASP A 1 283 ? 15.106 6.698 5.048 1.00 88.31 283 ASP A N 1
ATOM 2143 C CA . ASP A 1 283 ? 15.264 6.922 3.604 1.00 88.31 283 ASP A CA 1
ATOM 2144 C C . ASP A 1 283 ? 16.160 5.878 2.930 1.00 88.31 283 ASP A C 1
ATOM 2146 O O . ASP A 1 283 ? 15.888 5.515 1.782 1.00 88.31 283 ASP A O 1
ATOM 2150 N N . PHE A 1 284 ? 17.124 5.317 3.673 1.00 93.00 284 PHE A N 1
ATOM 2151 C CA . PHE A 1 284 ? 17.962 4.183 3.268 1.00 93.00 284 PHE A CA 1
ATOM 2152 C C . PHE A 1 284 ? 17.149 3.090 2.566 1.00 93.00 284 PHE A C 1
ATOM 2154 O O . PHE A 1 284 ? 17.508 2.622 1.491 1.00 93.00 284 PHE A O 1
ATOM 2161 N N . TRP A 1 285 ? 16.013 2.709 3.144 1.00 94.81 285 TRP A N 1
ATOM 2162 C CA . TRP A 1 285 ? 15.199 1.594 2.667 1.00 94.81 285 TRP A CA 1
ATOM 2163 C C . TRP A 1 285 ? 14.562 1.852 1.304 1.00 94.81 285 TRP A C 1
ATOM 2165 O O . TRP A 1 285 ? 14.534 0.966 0.452 1.00 94.81 285 TRP A O 1
ATOM 2175 N N . SER A 1 286 ? 14.089 3.077 1.068 1.00 94.38 286 SER A N 1
ATOM 2176 C CA . SER A 1 286 ? 13.541 3.446 -0.238 1.00 94.38 286 SER A CA 1
ATOM 2177 C C . SER A 1 286 ? 14.636 3.526 -1.303 1.00 94.38 286 SER A C 1
ATOM 2179 O O . SER A 1 286 ? 14.374 3.207 -2.459 1.00 94.38 286 SER A O 1
ATOM 2181 N N . ASN A 1 287 ? 15.853 3.924 -0.928 1.00 95.44 287 ASN A N 1
ATOM 2182 C CA . ASN A 1 287 ? 16.989 4.010 -1.846 1.00 95.44 287 ASN A CA 1
ATOM 2183 C C . ASN A 1 287 ? 17.574 2.618 -2.163 1.00 95.44 287 ASN A C 1
ATOM 2185 O O . ASN A 1 287 ? 17.908 2.337 -3.315 1.00 95.44 287 ASN A O 1
ATOM 2189 N N . LEU A 1 288 ? 17.579 1.703 -1.185 1.00 97.19 288 LEU A N 1
ATOM 2190 C CA . LEU A 1 288 ? 17.868 0.278 -1.386 1.00 97.19 288 LEU A CA 1
ATOM 2191 C C . LEU A 1 288 ? 16.903 -0.346 -2.406 1.00 97.19 288 LEU A C 1
ATOM 2193 O O . LEU A 1 288 ? 17.330 -1.022 -3.344 1.00 97.19 288 LEU A O 1
ATOM 2197 N N . HIS A 1 289 ? 15.602 -0.086 -2.249 1.00 97.88 289 HIS A N 1
ATOM 2198 C CA . HIS A 1 289 ? 14.577 -0.540 -3.192 1.00 97.88 289 HIS A CA 1
ATOM 2199 C C . HIS A 1 289 ? 14.780 0.045 -4.592 1.00 97.88 289 HIS A C 1
ATOM 2201 O O . HIS A 1 289 ? 14.779 -0.714 -5.563 1.00 97.88 289 HIS A O 1
ATOM 2207 N N . TYR A 1 290 ? 15.036 1.353 -4.691 1.00 97.38 290 TYR A N 1
ATOM 2208 C CA . TYR A 1 290 ? 15.305 2.040 -5.956 1.00 97.38 290 TYR A CA 1
ATOM 2209 C C . TYR A 1 290 ? 16.444 1.376 -6.742 1.00 97.38 290 TYR A C 1
ATOM 2211 O O . TYR A 1 290 ? 16.273 1.052 -7.919 1.00 97.38 290 TYR A O 1
ATOM 2219 N N . GLY A 1 291 ? 17.585 1.120 -6.091 1.00 97.75 291 GLY A N 1
ATOM 2220 C CA . GLY A 1 291 ? 18.726 0.459 -6.726 1.00 97.75 291 GLY A CA 1
ATOM 2221 C C . GLY A 1 291 ? 18.405 -0.966 -7.179 1.00 97.75 291 GLY A C 1
ATOM 2222 O O . GLY A 1 291 ? 18.735 -1.358 -8.301 1.00 97.75 291 GLY A O 1
ATOM 2223 N N . TYR A 1 292 ? 17.704 -1.730 -6.339 1.00 98.56 292 TYR A N 1
ATOM 2224 C CA . TYR A 1 292 ? 17.340 -3.116 -6.631 1.00 98.56 292 TYR A CA 1
ATOM 2225 C C . TYR A 1 292 ? 16.355 -3.233 -7.802 1.00 98.56 292 TYR A C 1
ATOM 2227 O O . TYR A 1 292 ? 16.628 -3.918 -8.789 1.00 98.56 292 TYR A O 1
ATOM 2235 N N . VAL A 1 293 ? 15.218 -2.535 -7.726 1.00 98.19 293 VAL A N 1
ATOM 2236 C CA . VAL A 1 293 ? 14.167 -2.594 -8.753 1.00 98.19 293 VAL A CA 1
ATOM 2237 C C . VAL A 1 293 ? 14.609 -1.890 -10.035 1.00 98.19 293 VAL A C 1
ATOM 2239 O O . VAL A 1 293 ? 14.289 -2.357 -11.125 1.00 98.19 293 VAL A O 1
ATOM 2242 N N . GLY A 1 294 ? 15.400 -0.820 -9.939 1.00 97.69 294 GLY A N 1
ATOM 2243 C CA . GLY A 1 294 ? 16.004 -0.165 -11.097 1.00 97.69 294 GLY A CA 1
ATOM 2244 C C . GLY A 1 294 ? 16.948 -1.084 -11.875 1.00 97.69 294 GLY A C 1
ATOM 2245 O O . GLY A 1 294 ? 16.879 -1.152 -13.105 1.00 97.69 294 GLY A O 1
ATOM 2246 N N . THR A 1 295 ? 17.764 -1.870 -11.167 1.00 98.12 295 THR A N 1
ATOM 2247 C CA . THR A 1 295 ? 18.623 -2.882 -11.802 1.00 98.12 295 THR A CA 1
ATOM 2248 C C . THR A 1 295 ? 17.785 -3.994 -12.432 1.00 98.12 295 THR A C 1
ATOM 2250 O O . THR A 1 295 ? 18.037 -4.382 -13.574 1.00 98.12 295 THR A O 1
ATOM 2253 N N . ALA A 1 296 ? 16.728 -4.452 -11.749 1.00 97.69 296 ALA A N 1
ATOM 2254 C CA . ALA A 1 296 ? 15.775 -5.413 -12.308 1.00 97.69 296 ALA A CA 1
ATOM 2255 C C . ALA A 1 296 ? 15.112 -4.892 -13.596 1.00 97.69 296 ALA A C 1
ATOM 2257 O O . ALA A 1 296 ? 14.977 -5.623 -14.579 1.00 97.69 296 ALA A O 1
ATOM 2258 N N . ALA A 1 297 ? 14.782 -3.600 -13.628 1.00 97.25 297 ALA A N 1
ATOM 2259 C CA . ALA A 1 297 ? 14.240 -2.897 -14.784 1.00 97.25 297 ALA A CA 1
ATOM 2260 C C . ALA A 1 297 ? 15.276 -2.659 -15.897 1.00 97.25 297 ALA A C 1
ATOM 2262 O O . ALA A 1 297 ? 14.939 -2.073 -16.923 1.00 97.25 297 ALA A O 1
ATOM 2263 N N . GLY A 1 298 ? 16.521 -3.118 -15.739 1.00 95.94 298 GLY A N 1
ATOM 2264 C CA . GLY A 1 298 ? 17.545 -3.088 -16.779 1.00 95.94 298 GLY A CA 1
ATOM 2265 C C . GLY A 1 298 ? 18.279 -1.756 -16.925 1.00 95.94 298 GLY A C 1
ATOM 2266 O O . GLY A 1 298 ? 18.895 -1.538 -17.967 1.00 95.94 298 GLY A O 1
ATOM 2267 N N . PHE A 1 299 ? 18.209 -0.873 -15.926 1.00 95.50 299 PHE A N 1
ATOM 2268 C CA . PHE A 1 299 ? 19.062 0.314 -15.855 1.00 95.50 299 PHE A CA 1
ATOM 2269 C C . PHE A 1 299 ? 20.445 -0.054 -15.316 1.00 95.50 299 PHE A C 1
ATOM 2271 O O . PHE A 1 299 ? 20.583 -0.923 -14.451 1.00 95.50 299 PHE A O 1
ATOM 2278 N N . ASN A 1 300 ? 21.481 0.609 -15.823 1.00 93.25 300 ASN A N 1
ATOM 2279 C CA . ASN A 1 300 ? 22.836 0.412 -15.317 1.00 93.25 300 ASN A CA 1
ATOM 2280 C C . ASN A 1 300 ? 23.104 1.265 -14.059 1.00 93.25 300 ASN A C 1
ATOM 2282 O O . ASN A 1 300 ? 22.366 2.197 -13.746 1.00 93.25 300 ASN A O 1
ATOM 2286 N N . SER A 1 301 ? 24.184 0.945 -13.337 1.00 92.44 301 SER A N 1
ATOM 2287 C CA . SER A 1 301 ? 24.552 1.634 -12.088 1.00 92.44 301 SER A CA 1
ATOM 2288 C C . SER A 1 301 ? 24.714 3.148 -12.285 1.00 92.44 301 SER A C 1
ATOM 2290 O O . SER A 1 301 ? 24.188 3.921 -11.490 1.00 92.44 301 SER A O 1
ATOM 2292 N N . PHE A 1 302 ? 25.331 3.591 -13.388 1.00 88.69 302 PHE A N 1
ATOM 2293 C CA . PHE A 1 302 ? 25.478 5.018 -13.683 1.00 88.69 302 PHE A CA 1
ATOM 2294 C C . PHE A 1 302 ? 24.123 5.725 -13.835 1.00 88.69 302 PHE A C 1
ATOM 2296 O O . PHE A 1 302 ? 23.911 6.772 -13.230 1.00 88.69 302 PHE A O 1
ATOM 2303 N N . GLU A 1 303 ? 23.185 5.148 -14.590 1.00 91.12 303 GLU A N 1
ATOM 2304 C CA . GLU A 1 303 ? 21.835 5.703 -14.762 1.00 91.12 303 GLU A CA 1
ATOM 2305 C C . GLU A 1 303 ? 21.090 5.824 -13.428 1.00 91.12 303 GLU A C 1
ATOM 2307 O O . GLU A 1 303 ? 20.428 6.831 -13.183 1.00 91.12 303 GLU A O 1
ATOM 2312 N N . LEU A 1 304 ? 21.226 4.825 -12.553 1.00 93.56 304 LEU A N 1
ATOM 2313 C CA . LEU A 1 304 ? 20.570 4.809 -11.246 1.00 93.56 304 LEU A CA 1
ATOM 2314 C C . LEU A 1 304 ? 21.171 5.841 -10.289 1.00 93.56 304 LEU A C 1
ATOM 2316 O O . LEU A 1 304 ? 20.430 6.599 -9.667 1.00 93.56 304 LEU A O 1
ATOM 2320 N N . HIS A 1 305 ? 22.497 5.948 -10.212 1.00 89.50 305 HIS A N 1
ATOM 2321 C CA . HIS A 1 305 ? 23.140 6.975 -9.390 1.00 89.50 305 HIS A CA 1
ATOM 2322 C C . HIS A 1 305 ? 22.799 8.391 -9.870 1.00 89.50 305 HIS A C 1
ATOM 2324 O O . HIS A 1 305 ? 22.477 9.260 -9.058 1.00 89.50 305 HIS A O 1
ATOM 2330 N N . GLN A 1 306 ? 22.775 8.618 -11.187 1.00 85.50 306 GLN A N 1
ATOM 2331 C CA . GLN A 1 306 ? 22.387 9.912 -11.752 1.00 85.50 306 GLN A CA 1
ATOM 2332 C C . GLN A 1 306 ? 20.904 10.226 -11.543 1.00 85.50 306 GLN A C 1
ATOM 2334 O O . GLN A 1 306 ? 20.556 11.370 -11.250 1.00 85.50 306 GLN A O 1
ATOM 2339 N N . GLY A 1 307 ? 20.030 9.224 -11.647 1.00 78.75 307 GLY A N 1
ATOM 2340 C CA . GLY A 1 307 ? 18.612 9.374 -11.338 1.00 78.75 307 GLY A CA 1
ATOM 2341 C C . GLY A 1 307 ? 18.362 9.731 -9.871 1.00 78.75 307 GLY A C 1
ATOM 2342 O O . GLY A 1 307 ? 17.571 10.633 -9.599 1.00 78.75 307 GLY A O 1
ATOM 2343 N N . ALA A 1 308 ? 19.074 9.090 -8.939 1.00 74.81 308 ALA A N 1
ATOM 2344 C CA . ALA A 1 308 ? 19.022 9.422 -7.515 1.00 74.81 308 ALA A CA 1
ATOM 2345 C C . ALA A 1 308 ? 19.500 10.863 -7.250 1.00 74.81 308 ALA A C 1
ATOM 2347 O O . ALA A 1 308 ? 18.783 11.640 -6.624 1.00 74.81 308 ALA A O 1
ATOM 2348 N N . ASN A 1 309 ? 20.633 11.268 -7.840 1.00 78.38 309 ASN A N 1
ATOM 2349 C CA . ASN A 1 309 ? 21.150 12.639 -7.733 1.00 78.38 309 ASN A CA 1
ATOM 2350 C C . ASN A 1 309 ? 20.147 13.689 -8.233 1.00 78.38 309 ASN A C 1
ATOM 2352 O O . ASN A 1 309 ? 19.967 14.738 -7.615 1.00 78.38 309 ASN A O 1
ATOM 2356 N N . ALA A 1 310 ? 19.485 13.417 -9.360 1.00 73.19 310 ALA A N 1
ATOM 2357 C CA . ALA A 1 310 ? 18.485 14.320 -9.917 1.00 73.19 310 ALA A CA 1
ATOM 2358 C C . ALA A 1 310 ? 17.247 14.446 -9.011 1.00 73.19 310 ALA A C 1
A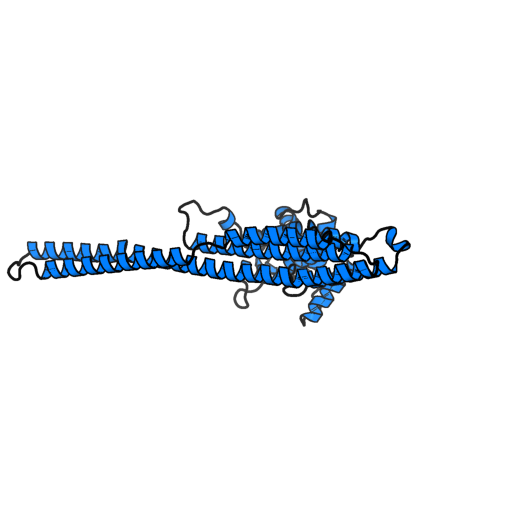TOM 2360 O O . ALA A 1 310 ? 16.674 15.532 -8.907 1.00 73.19 310 ALA A O 1
ATOM 2361 N N . ALA A 1 311 ? 16.842 13.362 -8.342 1.00 67.75 311 ALA A N 1
ATOM 2362 C CA . ALA A 1 311 ? 15.726 13.373 -7.399 1.00 67.75 311 ALA A CA 1
ATOM 2363 C C . ALA A 1 311 ? 16.041 14.178 -6.123 1.00 67.75 311 ALA A C 1
ATOM 2365 O O . ALA A 1 311 ? 15.176 14.927 -5.656 1.00 67.75 311 ALA A O 1
ATOM 2366 N N . ASP A 1 312 ? 17.270 14.083 -5.606 1.00 67.06 312 ASP A N 1
ATOM 2367 C CA . ASP A 1 312 ? 17.733 14.873 -4.455 1.00 67.06 312 ASP A CA 1
ATOM 2368 C C . ASP A 1 312 ? 17.730 16.370 -4.781 1.00 67.06 312 ASP A C 1
ATOM 2370 O O . ASP A 1 312 ? 17.133 17.169 -4.052 1.00 67.06 312 ASP A O 1
ATOM 2374 N N . LEU A 1 313 ? 18.284 16.740 -5.944 1.00 61.53 313 LEU A N 1
ATOM 2375 C CA . LEU A 1 313 ? 18.285 18.120 -6.437 1.00 61.53 313 LEU A CA 1
ATOM 2376 C C . LEU A 1 313 ? 16.864 18.666 -6.618 1.00 61.53 313 LEU A C 1
ATOM 2378 O O . LEU A 1 313 ? 16.571 19.782 -6.188 1.00 61.53 313 LEU A O 1
ATOM 2382 N N . ALA A 1 314 ? 15.963 17.880 -7.213 1.00 62.72 314 ALA A N 1
ATOM 2383 C CA . ALA A 1 314 ? 14.561 18.265 -7.378 1.00 62.72 314 ALA A CA 1
ATOM 2384 C C . ALA A 1 314 ? 13.826 18.436 -6.035 1.00 62.72 314 ALA A C 1
ATOM 2386 O O . ALA A 1 314 ? 12.855 19.189 -5.957 1.00 62.72 314 ALA A O 1
ATOM 2387 N N . SER A 1 315 ? 14.299 17.767 -4.981 1.00 59.62 315 SER A N 1
ATOM 2388 C CA . SER A 1 315 ? 13.760 17.858 -3.619 1.00 59.62 315 SER A CA 1
ATOM 2389 C C . SER A 1 315 ? 14.442 18.942 -2.770 1.00 59.62 315 SER A C 1
ATOM 2391 O O . SER A 1 315 ? 14.086 19.116 -1.607 1.00 59.62 315 SER A O 1
ATOM 2393 N N . GLY A 1 316 ? 15.392 19.695 -3.340 1.00 56.59 316 GLY A N 1
ATOM 2394 C CA . GLY A 1 316 ? 16.116 20.767 -2.651 1.00 56.59 316 GLY A CA 1
ATOM 2395 C C . GLY A 1 316 ? 17.227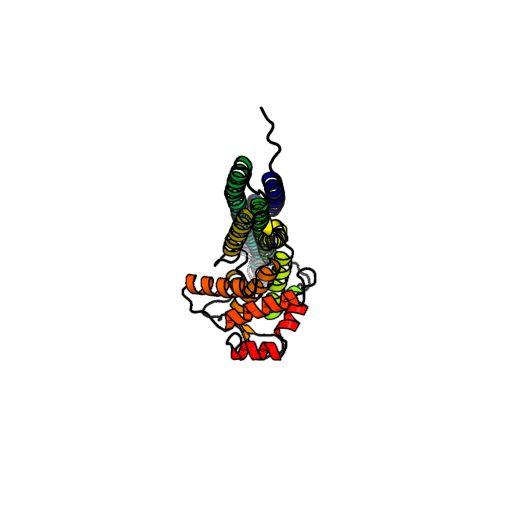 20.282 -1.714 1.00 56.59 316 GLY A C 1
ATOM 2396 O O . GLY A 1 316 ? 17.654 21.038 -0.840 1.00 56.59 316 GLY A O 1
ATOM 2397 N N . HIS A 1 317 ? 17.692 19.042 -1.878 1.00 61.00 317 HIS A N 1
ATOM 2398 C CA . HIS A 1 317 ? 18.773 18.448 -1.097 1.00 61.00 317 HIS A CA 1
ATOM 2399 C C . HIS A 1 317 ? 20.046 18.294 -1.943 1.00 61.00 317 HIS A C 1
ATOM 2401 O O . HIS A 1 317 ? 19.994 18.085 -3.154 1.00 61.00 317 HIS A O 1
ATOM 2407 N N . TRP A 1 318 ? 21.207 18.426 -1.299 1.00 59.94 318 TRP A N 1
ATOM 2408 C CA . TRP A 1 318 ? 22.488 18.064 -1.908 1.00 59.94 318 TRP A CA 1
ATOM 2409 C C . TRP A 1 318 ? 22.628 16.542 -1.914 1.00 59.94 318 TRP A C 1
ATOM 2411 O O . TRP A 1 318 ? 22.146 15.895 -0.987 1.00 59.94 318 TRP A O 1
ATOM 2421 N N . THR A 1 319 ? 23.311 15.991 -2.921 1.00 67.44 319 THR A N 1
ATOM 2422 C CA . THR A 1 319 ? 23.614 14.556 -3.009 1.00 67.44 319 THR A CA 1
ATOM 2423 C C . THR A 1 319 ? 24.208 14.035 -1.701 1.00 67.44 319 THR A C 1
ATOM 2425 O O . THR A 1 319 ? 25.283 14.477 -1.288 1.00 67.44 319 THR A O 1
ATOM 2428 N N . ASP A 1 320 ? 23.526 13.074 -1.077 1.00 76.56 320 ASP A N 1
ATOM 2429 C CA . ASP A 1 320 ? 23.956 12.452 0.174 1.00 76.56 320 ASP A CA 1
ATOM 2430 C C . ASP A 1 320 ? 24.754 11.159 -0.115 1.00 76.56 320 ASP A C 1
ATOM 2432 O O . ASP A 1 320 ? 24.227 10.223 -0.729 1.00 76.56 320 ASP A O 1
ATOM 2436 N N . PRO A 1 321 ? 26.026 11.050 0.321 1.00 80.62 321 PRO A N 1
ATOM 2437 C CA . PRO A 1 321 ? 26.806 9.817 0.202 1.00 80.62 321 PRO A CA 1
ATOM 2438 C C . PRO A 1 321 ? 26.137 8.582 0.828 1.00 80.62 321 PRO A C 1
ATOM 2440 O O . PRO A 1 321 ? 26.392 7.463 0.370 1.00 80.62 321 PRO A O 1
ATOM 2443 N N . ALA A 1 322 ? 25.291 8.768 1.849 1.00 83.00 322 ALA A N 1
ATOM 2444 C CA . ALA A 1 322 ? 24.478 7.710 2.446 1.00 83.00 322 ALA A CA 1
ATOM 2445 C C . ALA A 1 322 ? 23.462 7.141 1.446 1.00 83.00 322 ALA A C 1
ATOM 2447 O O . ALA A 1 322 ? 23.299 5.922 1.350 1.00 83.00 322 ALA A O 1
ATOM 2448 N N . ASP A 1 323 ? 22.810 8.016 0.684 1.00 85.81 323 ASP A N 1
ATOM 2449 C CA . ASP A 1 323 ? 21.767 7.647 -0.269 1.00 85.81 323 ASP A CA 1
ATOM 2450 C C . ASP A 1 323 ? 22.362 6.934 -1.479 1.00 85.81 323 ASP A C 1
ATOM 2452 O O . ASP A 1 323 ? 21.868 5.884 -1.891 1.00 85.81 323 ASP A O 1
ATOM 2456 N N . GLN A 1 324 ? 23.497 7.427 -1.978 1.00 88.81 324 GLN A N 1
ATOM 2457 C CA . GLN A 1 324 ? 24.239 6.771 -3.054 1.00 88.81 324 GLN A CA 1
ATOM 2458 C C . GLN A 1 324 ? 24.683 5.359 -2.665 1.00 88.81 324 GLN A C 1
ATOM 2460 O O . GLN A 1 324 ? 24.579 4.429 -3.464 1.00 88.81 324 GLN A O 1
ATOM 2465 N N . TYR A 1 325 ? 25.133 5.166 -1.425 1.00 91.69 325 TYR A N 1
ATOM 2466 C CA . TYR A 1 325 ? 25.523 3.841 -0.961 1.00 91.69 325 TYR A CA 1
ATOM 2467 C C . TYR A 1 325 ? 24.326 2.906 -0.757 1.00 91.69 325 TYR A C 1
ATOM 2469 O O . TYR A 1 325 ? 24.416 1.729 -1.095 1.00 91.69 325 TYR A O 1
ATOM 2477 N N . ALA A 1 326 ? 23.181 3.418 -0.297 1.00 93.75 326 ALA A N 1
ATOM 2478 C CA . ALA A 1 326 ? 21.946 2.640 -0.234 1.00 93.75 326 ALA A CA 1
ATOM 2479 C C . ALA A 1 326 ? 21.501 2.153 -1.628 1.00 93.75 326 ALA A C 1
ATOM 2481 O O . ALA A 1 326 ? 21.154 0.981 -1.789 1.00 93.75 326 ALA A O 1
ATOM 2482 N N . VAL A 1 327 ? 21.581 3.020 -2.647 1.00 95.31 327 VAL A N 1
ATOM 2483 C CA . VAL A 1 327 ? 21.319 2.650 -4.050 1.00 95.31 327 VAL A CA 1
ATOM 2484 C C . VAL A 1 327 ? 22.281 1.558 -4.517 1.00 95.31 327 VAL A C 1
ATOM 2486 O O . VAL A 1 327 ? 21.835 0.537 -5.045 1.00 95.31 327 VAL A O 1
ATOM 2489 N N . GLU A 1 328 ? 23.583 1.721 -4.276 1.00 95.88 328 GLU A N 1
ATOM 2490 C CA . GLU A 1 328 ? 24.594 0.727 -4.658 1.00 95.88 328 GLU A CA 1
ATOM 2491 C C . GLU A 1 328 ? 24.372 -0.618 -3.952 1.00 95.88 328 GLU A C 1
ATOM 2493 O O . GLU A 1 328 ? 24.438 -1.675 -4.582 1.00 95.88 328 GLU A O 1
ATOM 2498 N N . MET A 1 329 ? 24.010 -0.603 -2.667 1.00 96.50 329 MET A N 1
ATOM 2499 C CA . MET A 1 329 ? 23.632 -1.813 -1.939 1.00 96.50 329 MET A CA 1
ATOM 2500 C C . MET A 1 329 ? 22.461 -2.539 -2.608 1.00 96.50 329 MET A C 1
ATOM 2502 O O . MET A 1 329 ? 22.483 -3.768 -2.676 1.00 96.50 329 MET A O 1
ATOM 2506 N N . GLY A 1 330 ? 21.473 -1.804 -3.127 1.00 97.75 330 GLY A N 1
ATOM 2507 C CA . GLY A 1 330 ? 20.335 -2.364 -3.856 1.00 97.75 330 GLY A CA 1
ATOM 2508 C C . GLY A 1 330 ? 20.747 -3.000 -5.183 1.00 97.75 330 GLY A C 1
ATOM 2509 O O . GLY A 1 330 ? 20.341 -4.125 -5.484 1.00 97.75 330 GLY A O 1
ATOM 2510 N N . ILE A 1 331 ? 21.610 -2.316 -5.942 1.00 98.12 331 ILE A N 1
ATOM 2511 C CA . ILE A 1 331 ? 22.191 -2.818 -7.198 1.00 98.12 331 ILE A CA 1
ATOM 2512 C C . ILE A 1 331 ? 22.939 -4.135 -6.951 1.00 98.12 331 ILE A C 1
ATOM 2514 O O . ILE A 1 331 ? 22.735 -5.128 -7.655 1.00 98.12 331 ILE A O 1
ATOM 2518 N N . GLN A 1 332 ? 23.800 -4.161 -5.934 1.00 97.19 332 GLN A N 1
ATOM 2519 C CA . GLN A 1 332 ? 24.586 -5.339 -5.573 1.00 97.19 332 GLN A CA 1
ATOM 2520 C C . GLN A 1 332 ? 23.712 -6.494 -5.088 1.00 97.19 332 GLN A C 1
ATOM 2522 O O . GLN A 1 332 ? 23.956 -7.639 -5.471 1.00 97.19 332 GLN A O 1
ATOM 2527 N N . LEU A 1 333 ? 22.682 -6.203 -4.292 1.00 97.62 333 LEU A N 1
ATOM 2528 C CA . LEU A 1 333 ? 21.752 -7.212 -3.805 1.00 97.62 333 LEU A CA 1
ATOM 2529 C C . LEU A 1 333 ? 21.003 -7.882 -4.964 1.00 97.62 333 LEU A C 1
ATOM 2531 O O . LEU A 1 333 ? 20.898 -9.103 -4.974 1.00 97.62 333 LEU A O 1
ATOM 2535 N N . PHE A 1 334 ? 20.559 -7.128 -5.976 1.00 97.69 334 PHE A N 1
ATOM 2536 C CA . PHE A 1 334 ? 19.913 -7.710 -7.161 1.00 97.69 334 PHE A CA 1
ATOM 2537 C C . PHE A 1 334 ? 20.845 -8.648 -7.934 1.00 97.69 334 PHE A C 1
ATOM 2539 O O . PHE A 1 334 ? 20.429 -9.716 -8.377 1.00 97.69 334 PHE A O 1
ATOM 2546 N N . ARG A 1 335 ? 22.125 -8.278 -8.068 1.00 96.06 335 ARG A N 1
ATOM 2547 C CA . ARG A 1 335 ? 23.130 -9.125 -8.732 1.00 96.06 335 ARG A CA 1
ATOM 2548 C C . ARG A 1 335 ? 23.382 -10.443 -7.994 1.00 96.06 335 ARG A C 1
ATOM 2550 O O . ARG A 1 335 ? 23.847 -11.391 -8.616 1.00 96.06 335 ARG A O 1
ATOM 2557 N N . GLN A 1 336 ? 23.112 -10.490 -6.690 1.00 96.06 336 GLN A N 1
ATOM 2558 C CA . GLN A 1 336 ? 23.300 -11.678 -5.855 1.00 96.06 336 GLN A CA 1
ATOM 2559 C C . GLN A 1 336 ? 22.027 -12.518 -5.745 1.00 96.06 336 GLN A C 1
ATOM 2561 O O . GLN A 1 336 ? 22.102 -13.743 -5.761 1.00 96.06 336 GLN A O 1
ATOM 2566 N N . VAL A 1 337 ? 20.869 -11.867 -5.616 1.00 96.81 337 VAL A N 1
ATOM 2567 C CA . VAL A 1 337 ? 19.589 -12.520 -5.338 1.00 96.81 337 VAL A CA 1
ATOM 2568 C C . VAL A 1 337 ? 18.511 -11.951 -6.263 1.00 96.81 337 VAL A C 1
ATOM 2570 O O . VAL A 1 337 ? 18.121 -10.788 -6.098 1.00 96.81 337 VAL A O 1
ATOM 2573 N N . PRO A 1 338 ? 17.982 -12.749 -7.209 1.00 94.94 338 PRO A N 1
ATOM 2574 C CA . PRO A 1 338 ? 16.915 -12.300 -8.090 1.00 94.94 338 PRO A CA 1
ATOM 2575 C C . PRO A 1 338 ? 15.571 -12.151 -7.340 1.00 94.94 338 PRO A C 1
ATOM 2577 O O . PRO A 1 338 ? 15.380 -12.739 -6.270 1.00 94.94 338 PRO A O 1
ATOM 2580 N N . PRO A 1 339 ? 14.610 -11.375 -7.882 1.00 94.62 339 PRO A N 1
ATOM 2581 C CA . PRO A 1 339 ? 13.384 -10.996 -7.168 1.00 94.62 339 PRO A CA 1
ATOM 2582 C C . PRO A 1 339 ? 12.488 -12.160 -6.726 1.00 94.62 339 PRO A C 1
ATOM 2584 O O . PRO A 1 339 ? 11.732 -12.032 -5.763 1.00 94.62 339 PRO A O 1
ATOM 2587 N N . ASP A 1 340 ? 12.539 -13.291 -7.426 1.00 93.50 340 ASP A N 1
ATOM 2588 C CA . ASP A 1 340 ? 11.803 -14.520 -7.119 1.00 93.50 340 ASP A CA 1
ATOM 2589 C C . ASP A 1 340 ? 12.364 -15.295 -5.922 1.00 93.50 340 ASP A C 1
ATOM 2591 O O . ASP A 1 340 ? 11.624 -16.062 -5.308 1.00 93.50 340 ASP A O 1
ATOM 2595 N N . GLN A 1 341 ? 13.627 -15.051 -5.571 1.00 95.19 341 GLN A N 1
ATOM 2596 C CA . GLN A 1 341 ? 14.332 -15.685 -4.454 1.00 95.19 341 GLN A CA 1
ATOM 2597 C C . GLN A 1 341 ? 14.528 -14.737 -3.264 1.00 95.19 341 GLN A C 1
ATOM 2599 O O . GLN A 1 341 ? 14.930 -15.175 -2.186 1.00 95.19 341 GLN A O 1
ATOM 2604 N N . LEU A 1 342 ? 14.250 -13.442 -3.438 1.00 95.50 342 LEU A N 1
ATOM 2605 C CA . LEU A 1 342 ? 14.415 -12.442 -2.391 1.00 95.50 342 LEU A CA 1
ATOM 2606 C C . LEU A 1 342 ? 13.425 -12.674 -1.243 1.00 95.50 342 LEU A C 1
ATOM 2608 O O . LEU A 1 342 ? 12.212 -12.715 -1.445 1.00 95.50 342 LEU A O 1
ATOM 2612 N N . THR A 1 343 ? 13.949 -12.760 -0.021 1.00 93.56 343 THR A N 1
ATOM 2613 C CA . THR A 1 343 ? 13.157 -12.874 1.208 1.00 93.56 343 THR A CA 1
ATOM 2614 C C . THR A 1 343 ? 13.557 -11.792 2.214 1.00 93.56 343 THR A C 1
ATOM 2616 O O . THR A 1 343 ? 14.695 -11.310 2.175 1.00 93.56 343 THR A O 1
ATOM 2619 N N . PRO A 1 344 ? 12.666 -11.421 3.153 1.00 91.62 344 PRO A N 1
ATOM 2620 C CA . PRO A 1 344 ? 13.014 -10.512 4.245 1.00 91.62 344 PRO A CA 1
ATOM 2621 C C . PRO A 1 344 ? 14.242 -10.963 5.047 1.00 91.62 344 PRO A C 1
ATOM 2623 O O . PRO A 1 344 ? 15.069 -10.138 5.427 1.00 91.62 344 PRO A O 1
ATOM 2626 N N . ASP A 1 345 ? 14.417 -12.268 5.260 1.00 90.69 345 ASP A N 1
ATOM 2627 C CA . ASP A 1 345 ? 15.562 -12.789 6.014 1.00 90.69 345 ASP A CA 1
ATOM 2628 C C . ASP A 1 345 ? 16.885 -12.610 5.263 1.00 90.69 345 ASP A C 1
ATOM 2630 O O . ASP A 1 345 ? 17.883 -12.240 5.880 1.00 90.69 345 ASP A O 1
ATOM 2634 N N . LEU A 1 346 ? 16.894 -12.776 3.935 1.00 94.25 346 LEU A N 1
ATOM 2635 C CA . LEU A 1 346 ? 18.076 -12.481 3.118 1.00 94.25 346 LEU A CA 1
ATOM 2636 C C . LEU A 1 346 ? 18.440 -10.997 3.173 1.00 94.25 346 LEU A C 1
ATOM 2638 O O . LEU A 1 346 ? 19.612 -10.661 3.309 1.00 94.25 346 LEU A O 1
ATOM 2642 N N . ILE A 1 347 ? 17.451 -10.101 3.125 1.00 94.25 347 ILE A N 1
ATOM 2643 C CA . ILE A 1 347 ? 17.684 -8.654 3.251 1.00 94.25 347 ILE A CA 1
ATOM 2644 C C . ILE A 1 347 ? 18.237 -8.321 4.630 1.00 94.25 347 ILE A C 1
ATOM 2646 O O . ILE A 1 347 ? 19.185 -7.544 4.742 1.00 94.25 347 ILE A O 1
ATOM 2650 N N . ARG A 1 348 ? 17.672 -8.929 5.679 1.00 92.31 348 ARG A N 1
ATOM 2651 C CA . ARG A 1 348 ? 18.167 -8.770 7.043 1.00 92.31 348 ARG A CA 1
ATOM 2652 C C . ARG A 1 348 ? 19.638 -9.152 7.116 1.00 92.31 348 ARG A C 1
ATOM 2654 O O . ARG A 1 348 ? 20.440 -8.309 7.491 1.00 92.31 348 ARG A O 1
ATOM 2661 N N . GLN A 1 349 ? 19.975 -10.373 6.700 1.00 92.56 349 GLN A N 1
ATOM 2662 C CA . GLN A 1 349 ? 21.348 -10.884 6.694 1.00 92.56 349 GLN A CA 1
ATOM 2663 C C . GLN A 1 349 ? 22.282 -9.981 5.886 1.00 92.56 349 GLN A C 1
ATOM 2665 O O . GLN A 1 349 ? 23.372 -9.657 6.349 1.00 92.56 349 GLN A O 1
ATOM 2670 N N . TYR A 1 350 ? 21.831 -9.537 4.712 1.00 93.75 350 TYR A N 1
ATOM 2671 C CA . TYR A 1 350 ? 22.590 -8.655 3.838 1.00 93.75 350 TYR A CA 1
ATOM 2672 C C . TYR A 1 350 ? 22.933 -7.331 4.522 1.00 93.75 350 TYR A C 1
ATOM 2674 O O . TYR A 1 350 ? 24.092 -6.926 4.508 1.00 93.75 350 TYR A O 1
ATOM 2682 N N . ILE A 1 351 ? 21.952 -6.674 5.146 1.00 90.62 351 ILE A N 1
ATOM 2683 C CA . ILE A 1 351 ? 22.134 -5.375 5.806 1.00 90.62 351 ILE A CA 1
ATOM 2684 C C . ILE A 1 351 ? 22.949 -5.513 7.087 1.00 90.62 351 ILE A C 1
ATOM 2686 O O . ILE A 1 351 ? 23.831 -4.697 7.323 1.00 90.62 351 ILE A O 1
ATOM 2690 N N . THR A 1 352 ? 22.681 -6.540 7.899 1.00 90.69 352 THR A N 1
ATOM 2691 C CA . THR A 1 352 ? 23.361 -6.745 9.188 1.00 90.69 352 THR A CA 1
ATOM 2692 C C . THR A 1 352 ? 24.774 -7.308 9.050 1.00 90.69 352 THR A C 1
ATOM 2694 O O . THR A 1 352 ? 25.431 -7.545 10.063 1.00 90.69 352 THR A O 1
ATOM 2697 N N . ASP A 1 353 ? 25.256 -7.533 7.826 1.00 91.75 353 ASP A N 1
ATOM 2698 C CA . ASP A 1 353 ? 26.647 -7.891 7.573 1.00 91.75 353 ASP A CA 1
ATOM 2699 C C . ASP A 1 353 ? 27.595 -6.844 8.204 1.00 91.75 353 ASP A C 1
ATOM 2701 O O . ASP A 1 353 ? 27.454 -5.645 7.931 1.00 91.75 353 ASP A O 1
ATOM 2705 N N . PRO A 1 354 ? 28.570 -7.253 9.039 1.00 89.06 354 PRO A N 1
ATOM 2706 C CA . PRO A 1 354 ? 29.436 -6.316 9.752 1.00 89.06 354 PRO A CA 1
ATOM 2707 C C . PRO A 1 354 ? 30.227 -5.363 8.848 1.00 89.06 354 PRO A C 1
ATOM 2709 O O . PRO A 1 354 ? 30.480 -4.221 9.239 1.00 89.06 354 PRO A O 1
ATOM 2712 N N . THR A 1 355 ? 30.616 -5.798 7.645 1.00 90.19 355 THR A N 1
ATOM 2713 C CA . THR A 1 355 ? 31.333 -4.947 6.685 1.00 90.19 355 THR A CA 1
ATOM 2714 C C . THR A 1 355 ? 30.407 -3.845 6.190 1.00 90.19 355 THR A C 1
ATOM 2716 O O . THR A 1 355 ? 30.743 -2.663 6.281 1.00 90.19 355 THR A O 1
ATOM 2719 N N . ARG A 1 356 ? 29.188 -4.205 5.775 1.00 89.94 356 ARG A N 1
ATOM 2720 C CA . ARG A 1 356 ? 28.208 -3.228 5.280 1.00 89.94 356 ARG A CA 1
ATOM 2721 C C . ARG A 1 356 ? 27.722 -2.282 6.370 1.00 89.94 356 ARG A C 1
ATOM 2723 O O . ARG A 1 356 ? 27.618 -1.088 6.110 1.00 89.94 356 ARG A O 1
ATOM 2730 N N . MET A 1 357 ? 27.496 -2.768 7.592 1.00 86.75 357 MET A N 1
ATOM 2731 C CA . MET A 1 357 ? 27.136 -1.909 8.728 1.00 86.75 357 MET A CA 1
ATOM 2732 C C . MET A 1 357 ? 28.235 -0.892 9.053 1.00 86.75 357 MET A C 1
ATOM 2734 O O . MET A 1 357 ? 27.938 0.261 9.376 1.00 86.75 357 MET A O 1
ATOM 2738 N N . ASN A 1 358 ? 29.507 -1.280 8.928 1.00 86.94 358 ASN A N 1
ATOM 2739 C CA . ASN A 1 358 ? 30.617 -0.345 9.087 1.00 86.94 358 ASN A CA 1
ATOM 2740 C C . ASN A 1 358 ? 30.647 0.716 7.982 1.00 86.94 358 ASN A C 1
ATOM 2742 O O . ASN A 1 358 ? 30.846 1.890 8.294 1.00 86.94 358 ASN A O 1
ATOM 2746 N N . GLU A 1 359 ? 30.404 0.341 6.728 1.00 86.50 359 GLU A N 1
ATOM 2747 C CA . GLU A 1 359 ? 30.313 1.301 5.623 1.00 86.50 359 GLU A CA 1
ATOM 2748 C C . GLU A 1 359 ? 29.118 2.253 5.772 1.00 86.50 359 GLU A C 1
ATOM 2750 O O . GLU A 1 359 ? 29.279 3.464 5.622 1.00 86.50 359 GLU A O 1
ATOM 2755 N N . LEU A 1 360 ? 27.942 1.740 6.154 1.00 85.50 360 LEU A N 1
ATOM 2756 C CA . LEU A 1 360 ? 26.760 2.560 6.444 1.00 85.50 360 LEU A CA 1
ATOM 2757 C C . LEU A 1 360 ? 27.042 3.593 7.537 1.00 85.50 360 LEU A C 1
ATOM 2759 O O . LEU A 1 360 ? 26.616 4.744 7.436 1.00 85.50 360 LEU A O 1
ATOM 2763 N N . ARG A 1 361 ? 27.794 3.203 8.570 1.00 84.69 361 ARG A N 1
ATOM 2764 C CA . ARG A 1 361 ? 28.214 4.106 9.643 1.00 84.69 361 ARG A CA 1
ATOM 2765 C C . ARG A 1 361 ? 29.191 5.171 9.145 1.00 84.69 361 ARG A C 1
ATOM 2767 O O . ARG A 1 361 ? 29.017 6.341 9.462 1.00 84.69 361 ARG A O 1
ATOM 2774 N N . GLN A 1 362 ? 30.196 4.794 8.352 1.00 85.50 362 GLN A N 1
ATOM 2775 C CA . GLN A 1 362 ? 31.169 5.745 7.792 1.00 85.50 362 GLN A CA 1
ATOM 2776 C C . GLN A 1 362 ? 30.519 6.775 6.861 1.00 85.50 362 GLN A C 1
ATOM 2778 O O . GLN A 1 362 ? 30.982 7.910 6.782 1.00 85.50 362 GLN A O 1
ATOM 2783 N N . ARG A 1 363 ? 29.442 6.385 6.174 1.00 83.19 363 ARG A N 1
ATOM 2784 C CA . ARG A 1 363 ? 28.725 7.228 5.209 1.00 83.19 363 ARG A CA 1
ATOM 2785 C C . ARG A 1 363 ? 27.534 7.983 5.806 1.00 83.19 363 ARG A C 1
ATOM 2787 O O . ARG A 1 363 ? 26.880 8.716 5.079 1.00 83.19 363 ARG A O 1
ATOM 2794 N N . GLY A 1 364 ? 27.260 7.836 7.106 1.00 77.56 364 GLY A N 1
ATOM 2795 C CA . GLY A 1 364 ? 26.203 8.579 7.806 1.00 77.56 364 GLY A CA 1
ATOM 2796 C C . GLY A 1 364 ? 24.782 8.019 7.651 1.00 77.56 364 GLY A C 1
ATOM 2797 O O . GLY A 1 364 ? 23.817 8.678 8.038 1.00 77.56 364 GLY A O 1
ATOM 2798 N N . SER A 1 365 ? 24.624 6.804 7.118 1.00 75.56 365 SER A N 1
ATOM 2799 C CA . SER A 1 365 ? 23.328 6.105 7.041 1.00 75.56 365 SER A CA 1
ATOM 2800 C C . SER A 1 365 ? 22.935 5.448 8.368 1.00 75.56 365 SER A C 1
ATOM 2802 O O . SER A 1 365 ? 21.760 5.133 8.577 1.00 75.56 365 SER A O 1
ATOM 2804 N N . VAL A 1 366 ? 23.923 5.220 9.243 1.00 73.44 366 VAL A N 1
ATOM 2805 C CA . VAL A 1 366 ? 23.770 4.572 10.546 1.00 73.44 366 VAL A CA 1
ATOM 2806 C C . VAL A 1 366 ? 24.392 5.403 11.665 1.00 73.44 366 VAL A C 1
ATOM 2808 O O . VAL A 1 366 ? 25.525 5.866 11.531 1.00 73.44 366 VAL A O 1
ATOM 2811 N N . THR A 1 367 ? 23.689 5.524 12.792 1.00 73.06 367 THR A N 1
ATOM 2812 C CA . THR A 1 367 ? 24.191 6.161 14.023 1.00 73.06 367 THR A CA 1
ATOM 2813 C C . THR A 1 367 ? 24.244 5.168 15.192 1.00 73.06 367 THR A C 1
ATOM 2815 O O . THR A 1 367 ? 23.478 4.201 15.174 1.00 73.06 367 THR A O 1
ATOM 2818 N N . PRO A 1 368 ? 25.128 5.377 16.190 1.00 65.25 368 PRO A N 1
ATOM 2819 C CA . PRO A 1 368 ? 25.079 4.664 17.470 1.00 65.25 368 PRO A CA 1
ATOM 2820 C C . PRO A 1 368 ? 23.806 4.916 18.294 1.00 65.25 368 PRO A C 1
ATOM 2822 O O . PRO A 1 368 ? 22.965 5.762 17.891 1.00 65.25 368 PRO A O 1
#

Organism: NCBI:txid43355

Sequence (368 aa):
MTTQLGSPVSAVLSGYAAALRQFQVVVTGNPAALEAEATRLLGLADRLNTVAAATLEAARKANSGWRGPAYAAFLALVERWSVALRLGPEQELRQQADRLRSAATALRKARTAMDKVVADFTERGRNVERLSVSAAIHGGDYRPYLVHANAMGEVAVLAARKIVAQLGAELTGLFPHNGPASAASLRTPFQRLVDYIGNEMSYNGRSQTTAGLHRLNNPGWGALLEPLDSARNKAHALGLFTWLVRPGGPWDHKGEIRQMMGMNRQTGFLTAVDGTNLQIRHDFWSNLHYGYVGTAAGFNSFELHQGANAADLASGHWTDPADQYAVEMGIQLFRQVPPDQLTPDLIRQYITDPTRMNELRQRGSVTP

Foldseek 3Di:
DDDPPDDPLRVLLVVLLVVLVVLLVLLVDDLVVLLVLLVVLLVVLVVLLVVLVVQLVCLVVVDPPDDDDVSVVVSVVSPVVSVCSNVPSSVVSNLSSVLSNQLSVLSVVLNVQSVVLSVVSVVVSVVLSVVLVVQVVVVHDSLLSSLVSQLSSLLSSVSSVVSSVVSVVSNCVSPPDPDPDDPVVVDALQLVLLQVLLCVLLDLLPGPNLVSLQCLLPVDPVCVVPVPNNVVSPVSSVVSLCQQLAVVHVLQCLVVSCVSNVDDPVNHQWGDQPPDRKTFGSNLSSLLSQLQSCVSSVDDLVRSLVSQQVRCVVVVHHDQLLSNVSSVLSVVVCVVARSNRGHSVSSSCSCPPPVNVVVSVVRVRMDD

Secondary structure (DSSP, 8-state):
-------HHHHHHHHHHHHHHHHHHHH---HHHHHHHHHHHHHHHHHHHHHHHHHHHHHHHS-TT--SHHHHHHHHHHHHHHHHHIIIIIHHHHHHHHHHHHHHHHHHHHHHHHHHHHHHHHHHHHHHHHHHHHHHHTT---HHHHHHHHHHHHHHHHHHHHHHHHHHHHHHHHS--SSPPPGGGG--HHHHHHHHHHHHHHHHHTSHHHHHHHHHH--TTHHHH-HHHHHHHHHHHHHHHHHHHSTTSTT--HHHHHHHTT--TTT-SEEEPTTSS-EEEHHHHHHHHHHHHHHHTT--HHHHHHHHHHHHHHTT-PPPHHHHHHHHHHHHHHHHS-TTT--HHHHHHHHT-HHHHHHHHHTTSEE-